Protein AF-A0A3S0JUQ4-F1 (afdb_monomer_lite)

pLDDT: mean 92.63, std 11.9, range [29.19, 98.75]

Sequence (302 aa):
MGRKDLPPHPFTLPFNWAVNPFSDGNWMFQLHGWRMLDAFFNRMAPEDAAFIGDVMSDWWRFYQADPEATPWFWYDMSTGLRASKIAYLVHWCEEQGEPLPLAAEVLQGLVTEHVAHLTNPEELNHGNHGLFQLNGLMALLEVMAQTGRALPRQEAAREFAITLMREILKSQLGDEGVHTENSPDYHFFALNKIRQILEAPWWQGDEMADIRTLCDKAEIAKEWLVTPTLHCPPVGDSAEALKLKRYARLNEWPHQVLGNSMLARLDGYGVVRSRPEVPLEQSHYLFFQGGFYPSGHPYLSA

Structure (mmCIF, N/CA/C/O backbone):
data_AF-A0A3S0JUQ4-F1
#
_entry.id   AF-A0A3S0JUQ4-F1
#
loop_
_atom_site.group_PDB
_atom_site.id
_atom_site.type_symbol
_atom_site.label_atom_id
_atom_site.label_alt_id
_atom_site.label_comp_id
_atom_site.label_asym_id
_atom_site.label_entity_id
_atom_site.label_seq_id
_atom_site.pdbx_PDB_ins_code
_atom_site.Cartn_x
_atom_site.Cartn_y
_atom_site.Cartn_z
_atom_site.occupancy
_atom_site.B_iso_or_equiv
_atom_site.auth_seq_id
_atom_site.auth_comp_id
_atom_site.auth_asym_id
_atom_site.auth_atom_id
_atom_site.pdbx_PDB_model_num
ATOM 1 N N . MET A 1 1 ? -11.749 -6.902 -4.388 1.00 50.31 1 MET A N 1
ATOM 2 C CA . MET A 1 1 ? -13.018 -7.080 -5.129 1.00 50.31 1 MET A CA 1
ATOM 3 C C . MET A 1 1 ? -13.648 -8.366 -4.616 1.00 50.31 1 MET A C 1
ATOM 5 O O . MET A 1 1 ? -12.911 -9.330 -4.435 1.00 50.31 1 MET A O 1
ATOM 9 N N . GLY A 1 2 ? -14.946 -8.372 -4.302 1.00 61.94 2 GLY A N 1
ATOM 10 C CA . GLY A 1 2 ? -15.629 -9.583 -3.829 1.00 61.94 2 GLY A CA 1
ATOM 11 C C . GLY A 1 2 ? -15.559 -10.720 -4.849 1.00 61.94 2 GLY A C 1
ATOM 12 O O . GLY A 1 2 ? -15.545 -10.461 -6.055 1.00 61.94 2 GLY A O 1
ATOM 13 N N . ARG A 1 3 ? -15.501 -11.968 -4.370 1.00 74.12 3 ARG A N 1
ATOM 14 C CA . ARG A 1 3 ? -15.650 -13.165 -5.209 1.00 74.12 3 ARG A CA 1
ATOM 15 C C . ARG A 1 3 ? -17.038 -13.143 -5.854 1.00 74.12 3 ARG A C 1
ATOM 17 O O . ARG A 1 3 ? -18.034 -13.311 -5.161 1.00 74.12 3 ARG A O 1
ATOM 24 N N . LYS A 1 4 ? -17.108 -12.884 -7.164 1.00 79.31 4 LYS A N 1
ATOM 25 C CA . LYS A 1 4 ? -18.383 -12.752 -7.904 1.00 79.31 4 LYS A CA 1
ATOM 26 C C . LYS A 1 4 ? -19.175 -14.057 -7.980 1.00 79.31 4 LYS A C 1
ATOM 28 O O . LYS A 1 4 ? -20.351 -14.042 -8.317 1.00 79.31 4 LYS A O 1
ATOM 33 N N . ASP A 1 5 ? -18.503 -15.166 -7.725 1.00 87.19 5 ASP A N 1
ATOM 34 C CA . ASP A 1 5 ? -19.031 -16.517 -7.785 1.00 87.19 5 ASP A CA 1
ATOM 35 C C . ASP A 1 5 ? -19.578 -17.016 -6.437 1.00 87.19 5 ASP A C 1
ATOM 37 O O . ASP A 1 5 ? -20.183 -18.083 -6.394 1.00 87.19 5 ASP A O 1
ATOM 41 N N . LEU A 1 6 ? -19.417 -16.248 -5.351 1.00 87.88 6 LEU A N 1
ATOM 42 C CA . LEU A 1 6 ? -20.023 -16.554 -4.054 1.00 87.88 6 LEU A CA 1
ATOM 43 C C . LEU A 1 6 ? -21.316 -15.745 -3.852 1.00 87.88 6 LEU A C 1
ATOM 45 O O . LEU A 1 6 ? -21.342 -14.547 -4.152 1.00 87.88 6 LEU A O 1
ATOM 49 N N . PRO A 1 7 ? -22.391 -16.360 -3.324 1.00 91.00 7 PRO A N 1
ATOM 50 C CA . PRO A 1 7 ? -23.601 -15.624 -2.984 1.00 91.00 7 PRO A CA 1
ATOM 51 C C . PRO A 1 7 ? -23.353 -14.682 -1.789 1.00 91.00 7 PRO A C 1
ATOM 53 O O . PRO A 1 7 ? -22.486 -14.957 -0.954 1.00 91.00 7 PRO A O 1
ATOM 56 N N . PRO A 1 8 ? -24.130 -13.591 -1.649 1.00 90.62 8 PRO A N 1
ATOM 57 C CA . PRO A 1 8 ? -24.078 -12.750 -0.458 1.00 90.62 8 PRO A CA 1
ATOM 58 C C . PRO A 1 8 ? -24.391 -13.552 0.811 1.00 90.62 8 PRO A C 1
ATOM 60 O O . PRO A 1 8 ? -25.349 -14.325 0.844 1.00 90.62 8 PRO A O 1
ATOM 63 N N . HIS A 1 9 ? -23.612 -13.335 1.870 1.00 93.25 9 HIS A N 1
ATOM 64 C CA . HIS A 1 9 ? -23.932 -13.835 3.204 1.00 93.25 9 HIS A CA 1
ATOM 65 C C . HIS A 1 9 ? -24.712 -12.756 3.975 1.00 93.25 9 HIS A C 1
ATOM 67 O O . HIS A 1 9 ? -24.261 -11.606 3.983 1.00 93.25 9 HIS A O 1
ATOM 73 N N . PRO A 1 10 ? -25.864 -13.077 4.595 1.00 93.75 10 PRO A N 1
ATOM 74 C CA . PRO A 1 10 ? -26.615 -12.113 5.394 1.00 93.75 10 PRO A CA 1
ATOM 75 C C . PRO A 1 10 ? -25.753 -11.493 6.497 1.00 93.75 10 PRO A C 1
ATOM 77 O O . PRO A 1 10 ? -25.031 -12.201 7.193 1.00 93.75 10 PRO A O 1
ATOM 80 N N . PHE A 1 11 ? -25.853 -10.176 6.664 1.00 94.06 11 PHE A N 1
ATOM 81 C CA . PHE A 1 11 ? -25.115 -9.430 7.677 1.00 94.06 11 PHE A CA 1
ATOM 82 C C . PHE A 1 11 ? -26.102 -8.665 8.560 1.00 94.06 11 PHE A C 1
ATOM 84 O O . PHE A 1 11 ? -26.762 -7.731 8.106 1.00 94.06 11 PHE A O 1
ATOM 91 N N . THR A 1 12 ? -26.219 -9.090 9.814 1.00 95.44 12 THR A N 1
ATOM 92 C CA . THR A 1 12 ? -27.077 -8.481 10.836 1.00 95.44 12 THR A CA 1
ATOM 93 C C . THR A 1 12 ? -26.316 -8.438 12.147 1.00 95.44 12 THR A C 1
ATOM 95 O O . THR A 1 12 ? -25.721 -9.446 12.523 1.00 95.44 12 THR A O 1
ATOM 98 N N . LEU A 1 13 ? -26.349 -7.295 12.830 1.00 96.75 13 LEU A N 1
ATOM 99 C CA . LEU A 1 13 ? -25.715 -7.127 14.133 1.00 96.75 13 LEU A CA 1
ATOM 100 C C . LEU A 1 13 ? -26.651 -7.627 15.256 1.00 96.75 13 LEU A C 1
ATOM 102 O O . LEU A 1 13 ? -27.858 -7.378 15.179 1.00 96.75 13 LEU A O 1
ATOM 106 N N . PRO A 1 14 ? -26.131 -8.299 16.300 1.00 97.38 14 PRO A N 1
ATOM 107 C CA . PRO A 1 14 ? -24.735 -8.711 16.452 1.00 97.38 14 PRO A CA 1
ATOM 108 C C . PRO A 1 14 ? -24.347 -9.833 15.479 1.00 97.38 14 PRO A C 1
ATOM 110 O O . PRO A 1 14 ? -25.143 -10.741 15.227 1.00 97.38 14 PRO A O 1
ATOM 113 N N . PHE A 1 15 ? -23.132 -9.771 14.931 1.00 98.06 15 PHE A N 1
ATOM 114 C CA . PHE A 1 15 ? -22.663 -10.706 13.910 1.00 98.06 15 PHE A CA 1
ATOM 115 C C . PHE A 1 15 ? -21.718 -11.761 14.502 1.00 98.06 15 PHE A C 1
ATOM 117 O O . PHE A 1 15 ? -20.882 -11.473 15.356 1.00 98.06 15 PHE A O 1
ATOM 124 N N . ASN A 1 16 ? -21.822 -13.010 14.036 1.00 97.62 16 ASN A N 1
ATOM 125 C CA . ASN A 1 16 ? -20.851 -14.047 14.391 1.00 97.62 16 ASN A CA 1
ATOM 126 C C . ASN A 1 16 ? -19.597 -13.900 13.519 1.00 97.62 16 ASN A C 1
ATOM 128 O O . ASN A 1 16 ? -19.545 -14.434 12.412 1.00 97.62 16 ASN A O 1
ATOM 132 N N . TRP A 1 17 ? -18.573 -13.218 14.029 1.00 98.19 17 TRP A N 1
ATOM 133 C CA . TRP A 1 17 ? -17.338 -12.956 13.283 1.00 98.19 17 TRP A CA 1
ATOM 134 C C . TRP A 1 17 ? -16.447 -14.188 13.072 1.00 98.19 17 TRP A C 1
ATOM 136 O O . TRP A 1 17 ? -15.497 -14.114 12.301 1.00 98.19 17 TRP A O 1
ATOM 146 N N . ALA A 1 18 ? -16.762 -15.331 13.687 1.00 97.62 18 ALA A N 1
ATOM 147 C CA . ALA A 1 18 ? -16.088 -16.604 13.426 1.00 97.62 18 ALA A CA 1
ATOM 148 C C . ALA A 1 18 ? -16.770 -17.443 12.326 1.00 97.62 18 ALA A C 1
ATOM 150 O O . ALA A 1 18 ? -16.296 -18.530 11.989 1.00 97.62 18 ALA A O 1
ATOM 151 N N . VAL A 1 19 ? -17.894 -16.982 11.759 1.00 96.81 19 VAL A N 1
ATOM 152 C CA . VAL A 1 19 ? -18.593 -17.726 10.704 1.00 96.81 19 VAL A CA 1
ATOM 153 C C . VAL A 1 19 ? -17.720 -17.819 9.452 1.00 96.81 19 VAL A C 1
ATOM 155 O O . VAL A 1 19 ? -17.185 -16.818 9.003 1.00 96.81 19 VAL A O 1
ATOM 158 N N . ASN A 1 20 ? -17.604 -19.010 8.860 1.00 95.69 20 ASN A N 1
ATOM 159 C CA . ASN A 1 20 ? -16.922 -19.224 7.579 1.00 95.69 20 ASN A CA 1
ATOM 160 C C . ASN A 1 20 ? -17.796 -20.094 6.657 1.00 95.69 20 ASN A C 1
ATOM 162 O O . ASN A 1 20 ? -17.532 -21.287 6.484 1.00 95.69 20 ASN A O 1
ATOM 166 N N . PRO A 1 21 ? -18.873 -19.525 6.087 1.00 95.56 21 PRO A N 1
ATOM 167 C CA . PRO A 1 21 ? -19.913 -20.291 5.401 1.00 95.56 21 PRO A CA 1
ATOM 168 C C . PRO A 1 21 ? -19.431 -20.924 4.088 1.00 95.56 21 PRO A C 1
ATOM 170 O O . PRO A 1 21 ? -20.084 -21.824 3.568 1.00 95.56 21 PRO A O 1
ATOM 173 N N . PHE A 1 22 ? -18.300 -20.456 3.554 1.00 95.25 22 PHE A N 1
ATOM 174 C CA . PHE A 1 22 ? -17.749 -20.898 2.273 1.00 95.25 22 PHE A CA 1
ATOM 175 C C . PHE A 1 22 ? -16.424 -21.652 2.412 1.00 95.25 22 PHE A C 1
ATOM 177 O O . PHE A 1 22 ? -15.862 -22.059 1.400 1.00 95.25 22 PHE A O 1
ATOM 184 N N . SER A 1 23 ? -15.915 -21.817 3.641 1.00 95.06 23 SER A N 1
ATOM 185 C CA . SER A 1 23 ? -14.573 -22.357 3.901 1.00 95.06 23 SER A CA 1
ATOM 186 C C . SER A 1 23 ? -13.488 -21.671 3.048 1.00 95.06 23 SER A C 1
ATOM 188 O O . SER A 1 23 ? -12.572 -22.324 2.555 1.00 95.06 23 SER A O 1
ATOM 190 N N . ASP A 1 24 ? -13.596 -20.349 2.858 1.00 94.00 24 ASP A N 1
ATOM 191 C CA . ASP A 1 24 ? -12.776 -19.570 1.920 1.00 94.00 24 ASP A CA 1
ATOM 192 C C . ASP A 1 24 ? -11.955 -18.506 2.662 1.00 94.00 24 ASP A C 1
ATOM 194 O O . ASP A 1 24 ? -12.497 -17.608 3.310 1.00 94.00 24 ASP A O 1
ATOM 198 N N . GLY A 1 25 ? -10.627 -18.605 2.565 1.00 93.62 25 GLY A N 1
ATOM 199 C CA . GLY A 1 25 ? -9.718 -17.690 3.257 1.00 93.62 25 GLY A CA 1
ATOM 200 C C . GLY A 1 25 ? -9.769 -16.255 2.729 1.00 93.62 25 GLY A C 1
ATOM 201 O O . GLY A 1 25 ? -9.678 -15.309 3.504 1.00 93.62 25 GLY A O 1
ATOM 202 N N . ASN A 1 26 ? -9.993 -16.054 1.429 1.00 92.62 26 ASN A N 1
ATOM 203 C CA . ASN A 1 26 ? -10.149 -14.705 0.889 1.00 92.62 26 ASN A CA 1
ATOM 204 C C . ASN A 1 26 ? -11.470 -14.069 1.360 1.00 92.62 26 ASN A C 1
ATOM 206 O O . ASN A 1 26 ? -11.507 -12.871 1.625 1.00 92.62 26 ASN A O 1
ATOM 210 N N . TRP A 1 27 ? -12.544 -14.842 1.516 1.00 94.88 27 TRP A N 1
ATOM 211 C CA . TRP A 1 27 ? -13.788 -14.367 2.114 1.00 94.88 27 TRP A CA 1
ATOM 212 C C . TRP A 1 27 ? -13.566 -13.937 3.568 1.00 94.88 27 TRP A C 1
ATOM 214 O O . TRP A 1 27 ? -13.949 -12.822 3.925 1.00 94.88 27 TRP A O 1
ATOM 224 N N . MET A 1 28 ? -12.864 -14.750 4.368 1.00 96.31 28 MET A N 1
ATOM 225 C CA . MET A 1 28 ? -12.508 -14.390 5.747 1.00 96.31 28 MET A CA 1
ATOM 226 C C . MET A 1 28 ? -11.635 -13.131 5.803 1.00 96.31 28 MET A C 1
ATOM 228 O O . MET A 1 28 ? -11.928 -12.207 6.560 1.00 96.31 28 MET A O 1
ATOM 232 N N . PHE A 1 29 ? -10.616 -13.031 4.947 1.00 95.56 29 PHE A N 1
ATOM 233 C CA . PHE A 1 29 ? -9.802 -11.824 4.809 1.00 95.56 29 PHE A CA 1
ATOM 234 C C . PHE A 1 29 ? -10.654 -10.589 4.483 1.00 95.56 29 PHE A C 1
ATOM 236 O O . PHE A 1 29 ? -10.444 -9.520 5.051 1.00 95.56 29 PHE A O 1
ATOM 243 N N . GLN A 1 30 ? -11.630 -10.707 3.579 1.00 94.75 30 GLN A N 1
ATOM 244 C CA . GLN A 1 30 ? -12.499 -9.588 3.210 1.00 94.75 30 GLN A CA 1
ATOM 245 C C . GLN A 1 30 ? -13.458 -9.194 4.339 1.00 94.75 30 GLN A C 1
ATOM 247 O O . GLN A 1 30 ? -13.665 -7.995 4.551 1.00 94.75 30 GLN A O 1
ATOM 252 N N . LEU A 1 31 ? -13.999 -10.171 5.074 1.00 96.75 31 LEU A N 1
ATOM 253 C CA . LEU A 1 31 ? -14.803 -9.947 6.276 1.00 96.75 31 LEU A CA 1
ATOM 254 C C . LEU A 1 31 ? -13.986 -9.176 7.324 1.00 96.75 31 LEU A C 1
ATOM 256 O O . LEU A 1 31 ? -14.382 -8.091 7.746 1.00 96.75 31 LEU A O 1
ATOM 260 N N . HIS A 1 32 ? -12.809 -9.688 7.685 1.00 97.62 32 HIS A N 1
ATOM 261 C CA . HIS A 1 32 ? -11.967 -9.094 8.724 1.00 97.62 32 HIS A CA 1
ATOM 262 C C . HIS A 1 32 ? -11.223 -7.835 8.266 1.00 97.62 32 HIS A C 1
ATOM 264 O O . HIS A 1 32 ? -10.874 -7.001 9.090 1.00 97.62 32 HIS A O 1
ATOM 270 N N . GLY A 1 33 ? -11.043 -7.612 6.965 1.00 97.38 33 GLY A N 1
ATOM 271 C CA . GLY A 1 33 ? -10.590 -6.333 6.407 1.00 97.38 33 GLY A CA 1
ATOM 272 C C . GLY A 1 33 ? -11.709 -5.292 6.277 1.00 97.38 33 GLY A C 1
ATOM 273 O O . GLY A 1 33 ? -11.503 -4.240 5.664 1.00 97.38 33 GLY A O 1
ATOM 274 N N . TRP A 1 34 ? -12.911 -5.602 6.776 1.00 97.88 34 TRP A N 1
ATOM 275 C CA . TRP A 1 34 ? -14.128 -4.794 6.697 1.00 97.88 34 TRP A CA 1
ATOM 276 C C . TRP A 1 34 ? -14.482 -4.325 5.282 1.00 97.88 34 TRP A C 1
ATOM 278 O O . TRP A 1 34 ? -14.929 -3.195 5.080 1.00 97.88 34 TRP A O 1
ATOM 288 N N . ARG A 1 35 ? -14.233 -5.150 4.260 1.00 95.38 35 ARG A N 1
ATOM 289 C CA . ARG A 1 35 ? -14.429 -4.766 2.849 1.00 95.38 35 ARG A CA 1
ATOM 290 C C . ARG A 1 35 ? -15.883 -4.460 2.501 1.00 95.38 35 ARG A C 1
ATOM 292 O O . ARG A 1 35 ? -16.134 -3.692 1.580 1.00 95.38 35 ARG A O 1
ATOM 299 N N . MET A 1 36 ? -16.835 -5.010 3.253 1.00 94.88 36 MET A N 1
ATOM 300 C CA . MET A 1 36 ? -18.253 -4.664 3.118 1.00 94.88 36 MET A CA 1
ATOM 301 C C . MET A 1 36 ? -18.543 -3.189 3.446 1.00 94.88 36 MET A C 1
ATOM 303 O O . MET A 1 36 ? -19.527 -2.651 2.951 1.00 94.88 36 MET A O 1
ATOM 307 N N . LEU A 1 37 ? -17.680 -2.524 4.226 1.00 97.25 37 LEU A N 1
ATOM 308 C CA . LEU A 1 37 ? -17.815 -1.104 4.558 1.00 97.25 37 LEU A CA 1
ATOM 309 C C . LEU A 1 37 ? -17.271 -0.170 3.465 1.00 97.25 37 LEU A C 1
ATOM 311 O O . LEU A 1 37 ? -17.526 1.027 3.532 1.00 97.25 37 LEU A O 1
ATOM 315 N N . ASP A 1 38 ? -16.552 -0.671 2.449 1.00 96.00 38 ASP A N 1
ATOM 316 C CA . ASP A 1 38 ? -15.875 0.178 1.448 1.00 96.00 38 ASP A CA 1
ATOM 317 C C . ASP A 1 38 ? -16.867 1.127 0.733 1.00 96.00 38 ASP A C 1
ATOM 319 O O . ASP A 1 38 ? -16.550 2.286 0.482 1.00 96.00 38 ASP A O 1
ATOM 323 N N . ALA A 1 39 ? -18.096 0.676 0.449 1.00 95.25 39 ALA A N 1
ATOM 324 C CA . ALA A 1 39 ? -19.129 1.520 -0.165 1.00 95.25 39 ALA A CA 1
ATOM 325 C C . ALA A 1 39 ? -19.630 2.643 0.766 1.00 95.25 39 ALA A C 1
ATOM 327 O O . ALA A 1 39 ? -19.925 3.737 0.290 1.00 95.25 39 ALA A O 1
ATOM 328 N N . PHE A 1 40 ? -19.688 2.381 2.073 1.00 97.56 40 PHE A N 1
ATOM 329 C CA . PHE A 1 40 ? -20.100 3.343 3.097 1.00 97.56 40 PHE A CA 1
ATOM 330 C C . PHE A 1 40 ? -19.014 4.401 3.301 1.00 97.56 40 PHE A C 1
ATOM 332 O O . PHE A 1 40 ? -19.314 5.587 3.282 1.00 97.56 40 PHE A O 1
ATOM 339 N N . PHE A 1 41 ? -17.742 3.990 3.358 1.00 97.25 41 PHE A N 1
ATOM 340 C CA . PHE A 1 41 ? -16.604 4.915 3.392 1.00 97.25 41 PHE A CA 1
ATOM 341 C C . PHE A 1 41 ? -16.529 5.812 2.151 1.00 97.25 41 PHE A C 1
ATOM 343 O O . PHE A 1 41 ? -16.219 6.991 2.266 1.00 97.25 41 PHE A O 1
ATOM 350 N N . ASN A 1 42 ? -16.839 5.278 0.966 1.00 95.31 42 ASN A N 1
ATOM 351 C CA . ASN A 1 42 ? -16.839 6.072 -0.265 1.00 95.31 42 ASN A CA 1
ATOM 352 C C . ASN A 1 42 ? -17.967 7.115 -0.312 1.00 95.31 42 ASN A C 1
ATOM 354 O O . ASN A 1 42 ? -17.810 8.139 -0.973 1.00 95.31 42 ASN A O 1
ATOM 358 N N . ARG A 1 43 ? -19.115 6.838 0.322 1.00 95.94 43 ARG A N 1
ATOM 359 C CA . ARG A 1 43 ? -20.261 7.758 0.366 1.00 95.94 43 ARG A CA 1
ATOM 360 C C . ARG A 1 43 ? -20.135 8.777 1.499 1.00 95.94 43 ARG A C 1
ATOM 362 O O . ARG A 1 43 ? -20.404 9.951 1.276 1.00 95.94 43 ARG A O 1
ATOM 369 N N . MET A 1 44 ? -19.743 8.307 2.678 1.00 94.69 44 MET A N 1
ATOM 370 C CA . MET A 1 44 ? -19.568 9.058 3.917 1.00 94.69 44 MET A CA 1
ATOM 371 C C . MET A 1 44 ? -20.674 10.074 4.250 1.00 94.69 44 MET A C 1
ATOM 373 O O . MET A 1 44 ? -20.421 11.253 4.497 1.00 94.69 44 MET A O 1
ATOM 377 N N . ALA A 1 45 ? -21.919 9.605 4.306 1.00 93.56 45 ALA A N 1
ATOM 378 C CA . ALA A 1 45 ? -23.009 10.348 4.934 1.00 93.56 45 ALA A CA 1
ATOM 379 C C . ALA A 1 45 ? -23.029 10.129 6.468 1.00 93.56 45 ALA A C 1
ATOM 381 O O . ALA A 1 45 ? -22.502 9.121 6.942 1.00 93.56 45 ALA A O 1
ATOM 382 N N . PRO A 1 46 ? -23.656 11.005 7.275 1.00 91.62 46 PRO A N 1
ATOM 383 C CA . PRO A 1 46 ? -23.761 10.804 8.726 1.00 91.62 46 PRO A CA 1
ATOM 384 C C . PRO A 1 46 ? -24.338 9.434 9.132 1.00 91.62 46 PRO A C 1
ATOM 386 O O . PRO A 1 46 ? -23.850 8.797 10.065 1.00 91.62 46 PRO A O 1
ATOM 389 N N . GLU A 1 47 ? -25.325 8.922 8.394 1.00 95.06 47 GLU A N 1
ATOM 390 C CA . GLU A 1 47 ? -25.871 7.577 8.597 1.00 95.06 47 GLU A CA 1
ATOM 391 C C . GLU A 1 47 ? -24.874 6.451 8.266 1.00 95.06 47 GLU A C 1
ATOM 393 O O . GLU A 1 47 ? -24.940 5.377 8.867 1.00 95.06 47 GLU A O 1
ATOM 398 N N . ASP A 1 48 ? -23.925 6.693 7.353 1.00 97.44 48 ASP A N 1
ATOM 399 C CA . ASP A 1 48 ? -22.831 5.761 7.064 1.00 97.44 48 ASP A CA 1
ATOM 400 C C . ASP A 1 48 ? -21.856 5.704 8.234 1.00 97.44 48 ASP A C 1
ATOM 402 O O . ASP A 1 48 ? -21.464 4.610 8.634 1.00 97.44 48 ASP A O 1
ATOM 406 N N . ALA A 1 49 ? -21.502 6.859 8.810 1.00 97.62 49 ALA A N 1
ATOM 407 C CA . ALA A 1 49 ? -20.627 6.932 9.978 1.00 97.62 49 ALA A CA 1
ATOM 408 C C . ALA A 1 49 ? -21.201 6.109 11.137 1.00 97.62 49 ALA A C 1
ATOM 410 O O . ALA A 1 49 ? -20.493 5.291 11.724 1.00 97.62 49 ALA A O 1
ATOM 411 N N . ALA A 1 50 ? -22.497 6.285 11.420 1.00 97.44 50 ALA A N 1
ATOM 412 C CA . ALA A 1 50 ? -23.198 5.539 12.459 1.00 97.44 50 ALA A CA 1
ATOM 413 C C . ALA A 1 50 ? -23.123 4.023 12.218 1.00 97.44 50 ALA A C 1
ATOM 415 O O . ALA A 1 50 ? -22.687 3.279 13.095 1.00 97.44 50 ALA A O 1
ATOM 416 N N . PHE A 1 51 ? -23.451 3.568 11.004 1.00 98.00 51 PHE A N 1
ATOM 417 C CA . PHE A 1 51 ? -23.392 2.146 10.661 1.00 98.00 51 PHE A CA 1
ATOM 418 C C . PHE A 1 51 ? -21.965 1.575 10.719 1.00 98.00 51 PHE A C 1
ATOM 420 O O . PHE A 1 51 ? -21.756 0.468 11.215 1.00 98.00 51 PHE A O 1
ATOM 427 N N . ILE A 1 52 ? -20.965 2.325 10.247 1.00 98.62 52 ILE A N 1
ATOM 428 C CA . ILE A 1 52 ? -19.549 1.949 10.357 1.00 98.62 52 ILE A CA 1
ATOM 429 C C . ILE A 1 52 ? -19.166 1.783 11.834 1.00 98.62 52 ILE A C 1
ATOM 431 O O . ILE A 1 52 ? -18.539 0.783 12.193 1.00 98.62 52 ILE A O 1
ATOM 435 N N . GLY A 1 53 ? -19.568 2.730 12.685 1.00 98.50 53 GLY A N 1
ATOM 436 C CA . GLY A 1 53 ? -19.335 2.692 14.125 1.00 98.50 53 GLY A CA 1
ATOM 437 C C . GLY A 1 53 ? -19.962 1.470 14.802 1.00 98.50 53 GLY A C 1
ATOM 438 O O . GLY A 1 53 ? -19.302 0.779 15.586 1.00 98.50 53 GLY A O 1
ATOM 439 N N . ASP A 1 54 ? -21.199 1.132 14.435 1.00 98.50 54 ASP A N 1
ATOM 440 C CA . ASP A 1 54 ? -21.885 -0.064 14.930 1.00 98.50 54 ASP A CA 1
ATOM 441 C C . ASP A 1 54 ? -21.136 -1.349 14.550 1.00 98.50 54 ASP A C 1
ATOM 443 O O . ASP A 1 54 ? -20.920 -2.215 15.401 1.00 98.50 54 ASP A O 1
ATOM 447 N N . VAL A 1 55 ? -20.673 -1.461 13.299 1.00 98.69 55 VAL A N 1
ATOM 448 C CA . VAL A 1 55 ? -19.916 -2.631 12.821 1.00 98.69 55 VAL A CA 1
ATOM 449 C C . VAL A 1 55 ? -18.564 -2.761 13.523 1.00 98.69 55 VAL A C 1
ATOM 451 O O . VAL A 1 55 ? -18.203 -3.857 13.955 1.00 98.69 55 VAL A O 1
ATOM 454 N N . MET A 1 56 ? -17.821 -1.662 13.677 1.00 98.75 56 MET A N 1
ATOM 455 C CA . MET A 1 56 ? -16.547 -1.658 14.408 1.00 98.75 56 MET A CA 1
ATOM 456 C C . MET A 1 56 ? -16.739 -2.024 15.887 1.00 98.75 56 MET A C 1
ATOM 458 O O . MET A 1 56 ? -15.949 -2.788 16.443 1.00 98.75 56 MET A O 1
ATOM 462 N N . SER A 1 57 ? -17.806 -1.519 16.515 1.00 98.75 57 SER A N 1
ATOM 463 C CA . SER A 1 57 ? -18.148 -1.835 17.905 1.00 98.75 57 SER A CA 1
ATOM 464 C C . SER A 1 57 ? -18.538 -3.296 18.089 1.00 98.75 57 SER A C 1
ATOM 466 O O . SER A 1 57 ? -18.126 -3.918 19.067 1.00 98.75 57 SER A O 1
ATOM 468 N N . ASP A 1 58 ? -19.324 -3.855 17.172 1.00 98.75 58 ASP A N 1
ATOM 469 C CA . ASP A 1 58 ? -19.714 -5.263 17.208 1.00 98.75 58 ASP A CA 1
ATOM 470 C C . ASP A 1 58 ? -18.508 -6.192 17.030 1.00 98.75 58 ASP A C 1
ATOM 472 O O . ASP A 1 58 ? -18.318 -7.111 17.827 1.00 98.75 58 ASP A O 1
ATOM 476 N N . TRP A 1 59 ? -17.635 -5.886 16.063 1.00 98.69 59 TRP A N 1
ATOM 477 C CA . TRP A 1 59 ? -16.377 -6.607 15.858 1.00 98.69 59 TRP A CA 1
ATOM 478 C C . TRP A 1 59 ? -15.512 -6.603 17.121 1.00 98.69 59 TRP A C 1
ATOM 480 O O . TRP A 1 59 ? -15.040 -7.652 17.559 1.00 98.69 59 TRP A O 1
ATOM 490 N N . TRP A 1 60 ? -15.344 -5.430 17.741 1.00 98.69 60 TRP A N 1
ATOM 491 C CA . TRP A 1 60 ? -14.553 -5.279 18.962 1.00 98.69 60 TRP A CA 1
ATOM 492 C C . TRP A 1 60 ? -15.132 -6.075 20.133 1.00 98.69 60 TRP A C 1
ATOM 494 O O . TRP A 1 60 ? -14.396 -6.762 20.840 1.00 98.69 60 TRP A O 1
ATOM 504 N N . ARG A 1 61 ? -16.455 -6.020 20.332 1.00 98.56 61 ARG A N 1
ATOM 505 C CA . ARG A 1 61 ? -17.136 -6.783 21.389 1.00 98.56 61 ARG A CA 1
ATOM 506 C C . ARG A 1 61 ? -16.985 -8.286 21.185 1.00 98.56 61 ARG A C 1
ATOM 508 O O . ARG A 1 61 ? -16.773 -8.998 22.161 1.00 98.56 61 ARG A O 1
ATOM 515 N N . PHE A 1 62 ? -17.076 -8.758 19.943 1.00 98.62 62 PHE A N 1
ATOM 516 C CA . PHE A 1 62 ? -16.890 -10.170 19.628 1.00 98.62 62 PHE A CA 1
ATOM 517 C C . PHE A 1 62 ? -15.447 -10.620 19.905 1.00 98.62 62 PHE A C 1
ATOM 519 O O . PHE A 1 62 ? -15.254 -11.627 20.578 1.00 98.62 62 PHE A O 1
ATOM 526 N N . TYR A 1 63 ? -14.444 -9.840 19.480 1.00 98.44 63 TYR A N 1
ATOM 527 C CA . TYR A 1 63 ? -13.034 -10.094 19.809 1.00 98.44 63 TYR A CA 1
ATOM 528 C C . TYR A 1 63 ? -12.787 -10.131 21.322 1.00 98.44 63 TYR A C 1
ATOM 530 O O . TYR A 1 63 ? -12.152 -11.048 21.822 1.00 98.44 63 TYR A O 1
ATOM 538 N N . GLN A 1 64 ? -13.321 -9.166 22.073 1.00 98.25 64 GLN A N 1
ATOM 539 C CA . GLN A 1 64 ? -13.163 -9.121 23.531 1.00 98.25 64 GLN A CA 1
ATOM 540 C C . GLN A 1 64 ? -13.807 -10.315 24.245 1.00 98.25 64 GLN A C 1
ATOM 542 O O . GLN A 1 64 ? -13.317 -10.732 25.293 1.00 98.25 64 GLN A O 1
ATOM 547 N N . ALA A 1 65 ? -14.916 -10.835 23.713 1.00 98.25 65 ALA A N 1
ATOM 548 C CA . ALA A 1 65 ? -15.601 -11.983 24.292 1.00 98.25 65 ALA A CA 1
ATOM 549 C C . ALA A 1 65 ? -14.804 -13.283 24.104 1.00 98.25 65 ALA A C 1
ATOM 551 O O . ALA A 1 65 ? -14.796 -14.116 25.009 1.00 98.25 65 ALA A O 1
ATOM 552 N N . ASP A 1 66 ? -14.148 -13.442 22.953 1.00 97.94 66 ASP A N 1
ATOM 553 C CA . ASP A 1 66 ? -13.313 -14.601 22.641 1.00 97.94 66 ASP A CA 1
ATOM 554 C C . ASP A 1 66 ? -12.222 -14.237 21.607 1.00 97.94 66 ASP A C 1
ATOM 556 O O . ASP A 1 66 ? -12.453 -14.330 20.395 1.00 97.94 66 ASP A O 1
ATOM 560 N N . PRO A 1 67 ? -11.020 -13.828 22.066 1.00 97.19 67 PRO A N 1
ATOM 561 C CA . PRO A 1 67 ? -9.897 -13.493 21.188 1.00 97.19 67 PRO A CA 1
ATOM 562 C C . PRO A 1 67 ? -9.392 -14.669 20.343 1.00 97.19 67 PRO A C 1
ATOM 564 O O . PRO A 1 67 ? -8.727 -14.452 19.330 1.00 97.19 67 PRO A O 1
ATOM 567 N N . GLU A 1 68 ? -9.701 -15.907 20.743 1.00 97.25 68 GLU A N 1
ATOM 568 C CA . GLU A 1 68 ? -9.263 -17.138 20.076 1.00 97.25 68 GLU A CA 1
ATOM 569 C C . GLU A 1 68 ? -10.333 -17.708 19.131 1.00 97.25 68 GLU A C 1
ATOM 571 O O . GLU A 1 68 ? -10.061 -18.664 18.400 1.00 97.25 68 GLU A O 1
ATOM 576 N N . ALA A 1 69 ? -11.524 -17.095 19.073 1.00 97.38 69 ALA A N 1
ATOM 577 C CA . ALA A 1 69 ? -12.647 -17.558 18.256 1.00 97.38 69 ALA A CA 1
ATOM 578 C C . ALA A 1 69 ? -12.289 -17.739 16.775 1.00 97.38 69 ALA A C 1
ATOM 580 O O . ALA A 1 69 ? -12.894 -18.551 16.069 1.00 97.38 69 ALA A O 1
ATOM 581 N N . THR A 1 70 ? -11.342 -16.945 16.271 1.00 97.06 70 THR A N 1
ATOM 582 C CA . THR A 1 70 ? -10.896 -17.009 14.883 1.00 97.06 70 THR A CA 1
ATOM 583 C C . THR A 1 70 ? -9.484 -16.438 14.720 1.00 97.06 70 THR A C 1
ATOM 585 O O . THR A 1 70 ? -9.202 -15.346 15.213 1.00 97.06 70 THR A O 1
ATOM 588 N N . PRO A 1 71 ? -8.591 -17.092 13.952 1.00 95.38 71 PRO A N 1
ATOM 589 C CA . PRO A 1 71 ? -7.257 -16.551 13.672 1.00 95.38 71 PRO A CA 1
ATOM 590 C C . PRO A 1 71 ? -7.300 -15.312 12.761 1.00 95.38 71 PRO A C 1
ATOM 592 O O . PRO A 1 71 ? -6.291 -14.649 12.542 1.00 95.38 71 PRO A O 1
ATOM 595 N N . TRP A 1 72 ? -8.469 -14.992 12.199 1.00 97.19 72 TRP A N 1
ATOM 596 C CA . TRP A 1 72 ? -8.633 -13.930 11.215 1.00 97.19 72 TRP A CA 1
ATOM 597 C C . TRP A 1 72 ? -8.734 -12.534 11.823 1.00 97.19 72 TRP A C 1
ATOM 599 O O . TRP A 1 72 ? -8.684 -11.557 11.075 1.00 97.19 72 TRP A O 1
ATOM 609 N N . PHE A 1 73 ? -8.844 -12.409 13.154 1.00 97.81 73 PHE A N 1
ATOM 610 C CA . PHE A 1 73 ? -8.878 -11.099 13.802 1.00 97.81 73 PHE A CA 1
ATOM 611 C C . PHE A 1 73 ? -7.689 -10.250 13.399 1.00 97.81 73 PHE A C 1
ATOM 613 O O . PHE A 1 73 ? -7.888 -9.126 12.966 1.00 97.81 73 PHE A O 1
ATOM 620 N N . TRP A 1 74 ? -6.481 -10.795 13.449 1.00 97.19 74 TRP A N 1
ATOM 621 C CA . TRP A 1 74 ? -5.257 -10.035 13.217 1.00 97.19 74 TRP A CA 1
ATOM 622 C C . TRP A 1 74 ? -4.496 -10.490 11.972 1.00 97.19 74 TRP A C 1
ATOM 624 O O . TRP A 1 74 ? -3.321 -10.203 11.804 1.00 97.19 74 TRP A O 1
ATOM 634 N N . TYR A 1 75 ? -5.176 -11.185 11.061 1.00 94.12 75 TYR A N 1
ATOM 635 C CA . TYR A 1 75 ? -4.530 -11.793 9.907 1.00 94.12 75 TYR A CA 1
ATOM 636 C C . TYR A 1 75 ? -4.025 -10.752 8.893 1.00 94.12 75 TYR A C 1
ATOM 638 O O . TYR A 1 75 ? -4.819 -10.104 8.197 1.00 94.12 75 TYR A O 1
ATOM 646 N N . ASP A 1 76 ? -2.702 -10.676 8.741 1.00 92.50 76 ASP A N 1
ATOM 647 C CA . ASP A 1 76 ? -2.019 -10.133 7.561 1.00 92.50 76 ASP A CA 1
ATOM 648 C C . ASP A 1 76 ? -2.403 -8.659 7.255 1.00 92.50 76 ASP A C 1
ATOM 650 O O . ASP A 1 76 ? -2.636 -7.839 8.150 1.00 92.50 76 ASP A O 1
ATOM 654 N N . MET A 1 77 ? -2.510 -8.297 5.972 1.00 94.75 77 MET A N 1
ATOM 655 C CA . MET A 1 77 ? -2.946 -6.989 5.475 1.00 94.75 77 MET A CA 1
ATOM 656 C C . MET A 1 77 ? -4.284 -6.509 6.067 1.00 94.75 77 MET A C 1
ATOM 658 O O . MET A 1 77 ? -4.540 -5.301 6.072 1.00 94.75 77 MET A O 1
ATOM 662 N N . SER A 1 78 ? -5.153 -7.403 6.559 1.00 97.06 78 SER A N 1
ATOM 663 C CA . SER A 1 78 ? -6.478 -7.002 7.053 1.00 97.06 78 SER A CA 1
ATOM 664 C C . SER A 1 78 ? -6.367 -6.027 8.226 1.00 97.06 78 SER A C 1
ATOM 666 O O . SER A 1 78 ? -7.129 -5.060 8.284 1.00 97.06 78 SER A O 1
ATOM 668 N N . THR A 1 79 ? -5.354 -6.203 9.078 1.00 98.06 79 THR A N 1
ATOM 669 C CA . THR A 1 79 ? -5.079 -5.322 10.214 1.00 98.06 79 THR A CA 1
ATOM 670 C C . THR A 1 79 ? -4.709 -3.910 9.755 1.00 98.06 79 THR A C 1
ATOM 672 O O . THR A 1 79 ? -5.257 -2.933 10.263 1.00 98.06 79 THR A O 1
ATOM 675 N N . GLY A 1 80 ? -3.863 -3.785 8.727 1.00 98.19 80 GLY A N 1
ATOM 676 C CA . GLY A 1 80 ? -3.526 -2.493 8.116 1.00 98.19 80 GLY A CA 1
ATOM 677 C C . GLY A 1 80 ? -4.737 -1.787 7.510 1.00 98.19 80 GLY A C 1
ATOM 678 O O . GLY A 1 80 ? -4.963 -0.601 7.743 1.00 98.19 80 GLY A O 1
ATOM 679 N N . LEU A 1 81 ? -5.572 -2.534 6.780 1.00 98.00 81 LEU A N 1
ATOM 680 C CA . LEU A 1 81 ? -6.790 -1.990 6.173 1.00 98.00 81 LEU A CA 1
ATOM 681 C C . LEU A 1 81 ? -7.773 -1.468 7.225 1.00 98.00 81 LEU A C 1
ATOM 683 O O . LEU A 1 81 ? -8.368 -0.407 7.031 1.00 98.00 81 LEU A O 1
ATOM 687 N N . ARG A 1 82 ? -7.944 -2.191 8.338 1.00 98.62 82 ARG A N 1
ATOM 688 C CA . ARG A 1 82 ? -8.768 -1.721 9.455 1.00 98.62 82 ARG A CA 1
ATOM 689 C C . ARG A 1 82 ? -8.173 -0.485 10.119 1.00 98.62 82 ARG A C 1
ATOM 691 O O . ARG A 1 82 ? -8.917 0.461 10.353 1.00 98.62 82 ARG A O 1
ATOM 698 N N . ALA A 1 83 ? -6.859 -0.443 10.344 1.00 98.62 83 ALA A N 1
ATOM 699 C CA . ALA A 1 83 ? -6.191 0.731 10.906 1.00 98.62 83 ALA A CA 1
ATOM 700 C C . ALA A 1 83 ? -6.422 1.991 10.050 1.00 98.62 83 ALA A C 1
ATOM 702 O O . ALA A 1 83 ? -6.833 3.020 10.587 1.00 98.62 83 ALA A O 1
ATOM 703 N N . SER A 1 84 ? -6.301 1.897 8.716 1.00 98.31 84 SER A N 1
ATOM 704 C CA . SER A 1 84 ? -6.653 3.006 7.811 1.00 98.31 84 SER A CA 1
ATOM 705 C C . SER A 1 84 ? -8.122 3.428 7.922 1.00 98.31 84 SER A C 1
ATOM 707 O O . SER A 1 84 ? -8.425 4.615 7.855 1.00 98.31 84 SER A O 1
ATOM 709 N N . LYS A 1 85 ? -9.048 2.478 8.095 1.00 98.62 85 LYS A N 1
ATOM 710 C CA . LYS A 1 85 ? -10.489 2.758 8.231 1.00 98.62 85 LYS A CA 1
ATOM 711 C C . LYS A 1 85 ? -10.837 3.430 9.554 1.00 98.62 85 LYS A C 1
ATOM 713 O O . LYS A 1 85 ? -11.655 4.345 9.565 1.00 98.62 85 LYS A O 1
ATOM 718 N N . ILE A 1 86 ? -10.205 3.002 10.646 1.00 98.69 86 ILE A N 1
ATOM 719 C CA . ILE A 1 86 ? -10.329 3.644 11.961 1.00 98.69 86 ILE A CA 1
ATOM 720 C C . ILE A 1 86 ? -9.817 5.082 11.865 1.00 98.69 86 ILE A C 1
ATOM 722 O O . ILE A 1 86 ? -10.531 6.009 12.240 1.00 98.69 86 ILE A O 1
ATOM 726 N N . ALA A 1 87 ? -8.620 5.271 11.301 1.00 98.31 87 ALA A N 1
ATOM 727 C CA . ALA A 1 87 ? -8.037 6.591 11.086 1.00 98.31 87 ALA A CA 1
ATOM 728 C C . ALA A 1 87 ? -8.969 7.491 10.261 1.00 98.31 87 ALA A C 1
ATOM 730 O O . ALA A 1 87 ? -9.246 8.622 10.645 1.00 98.31 87 ALA A O 1
ATOM 731 N N . TYR A 1 88 ? -9.511 6.969 9.160 1.00 97.94 88 TYR A N 1
ATOM 732 C CA . TYR A 1 88 ? -10.403 7.729 8.295 1.00 97.94 88 TYR A CA 1
ATOM 733 C C . TYR A 1 88 ? -11.702 8.146 8.999 1.00 97.94 88 TYR A C 1
ATOM 735 O O . TYR A 1 88 ? -12.076 9.312 8.913 1.00 97.94 88 TYR A O 1
ATOM 743 N N . LEU A 1 89 ? -12.368 7.235 9.722 1.00 98.50 89 LEU A N 1
ATOM 744 C CA . LEU A 1 89 ? -13.586 7.566 10.475 1.00 98.50 89 LEU A CA 1
ATOM 745 C C . LEU A 1 89 ? -13.319 8.679 11.495 1.00 98.50 89 LEU A C 1
ATOM 747 O O . LEU A 1 89 ? -14.099 9.622 11.595 1.00 98.50 89 LEU A O 1
ATOM 751 N N . VAL A 1 90 ? -12.204 8.584 12.227 1.00 98.19 90 VAL A N 1
ATOM 752 C CA . VAL A 1 90 ? -11.844 9.585 13.238 1.00 98.19 90 VAL A CA 1
ATOM 753 C C . VAL A 1 90 ? -11.557 10.937 12.610 1.00 98.19 90 VAL A C 1
ATOM 755 O O . VAL A 1 90 ? -12.096 11.941 13.070 1.00 98.19 90 VAL A O 1
ATOM 758 N N . HIS A 1 91 ? -10.754 10.963 11.549 1.00 97.06 91 HIS A N 1
ATOM 759 C CA . HIS A 1 91 ? -10.451 12.195 10.836 1.00 97.06 91 HIS A CA 1
ATOM 760 C C . HIS A 1 91 ? -11.716 12.847 10.270 1.00 97.06 91 HIS A C 1
ATOM 762 O O . HIS A 1 91 ? -11.914 14.044 10.447 1.00 97.06 91 HIS A O 1
ATOM 768 N N . TRP A 1 92 ? -12.598 12.059 9.649 1.00 97.50 92 TRP A N 1
ATOM 769 C CA . TRP A 1 92 ? -13.852 12.564 9.098 1.00 97.50 92 TRP A CA 1
ATOM 770 C C . TRP A 1 92 ? -14.743 13.183 10.181 1.00 97.50 92 TRP A C 1
ATOM 772 O O . TRP A 1 92 ? -15.209 14.304 10.003 1.00 97.50 92 TRP A O 1
ATOM 782 N N . CYS A 1 93 ? -14.942 12.504 11.317 1.00 96.81 93 CYS A N 1
ATOM 783 C CA . CYS A 1 93 ? -15.745 13.044 12.418 1.00 96.81 93 CYS A CA 1
ATOM 784 C C . CYS A 1 93 ? -15.169 14.361 12.951 1.00 96.81 93 CYS A C 1
ATOM 786 O O . CYS A 1 93 ? -15.919 15.315 13.142 1.00 96.81 93 CYS A O 1
ATOM 788 N N . GLU A 1 94 ? -13.848 14.436 13.138 1.00 96.19 94 GLU A N 1
ATOM 789 C CA . GLU A 1 94 ? -13.183 15.660 13.595 1.00 96.19 94 GLU A CA 1
ATOM 790 C C . GLU A 1 94 ? -13.366 16.815 12.593 1.00 96.19 94 GLU A C 1
ATOM 792 O O . GLU A 1 94 ? -13.790 17.900 12.982 1.00 96.19 94 GLU A O 1
ATOM 797 N N . GLU A 1 95 ? -13.127 16.573 11.299 1.00 95.69 95 GLU A N 1
ATOM 798 C CA . GLU A 1 95 ? -13.293 17.573 10.230 1.00 95.69 95 GLU A CA 1
ATOM 799 C C . GLU A 1 95 ? -14.740 18.067 10.095 1.00 95.69 95 GLU A C 1
ATOM 801 O O . GLU A 1 95 ? -14.974 19.234 9.782 1.00 95.69 95 GLU A O 1
ATOM 806 N N . GLN A 1 96 ? -15.725 17.191 10.322 1.00 95.19 96 GLN A N 1
ATOM 807 C CA . GLN A 1 96 ? -17.142 17.563 10.278 1.00 95.19 96 GLN A CA 1
ATOM 808 C C . GLN A 1 96 ? -17.658 18.155 11.601 1.00 95.19 96 GLN A C 1
ATOM 810 O O . GLN A 1 96 ? -18.779 18.659 11.642 1.00 95.19 96 GLN A O 1
ATOM 815 N N . GLY A 1 97 ? -16.875 18.107 12.684 1.00 95.00 97 GLY A N 1
ATOM 816 C CA . GLY A 1 97 ? -17.348 1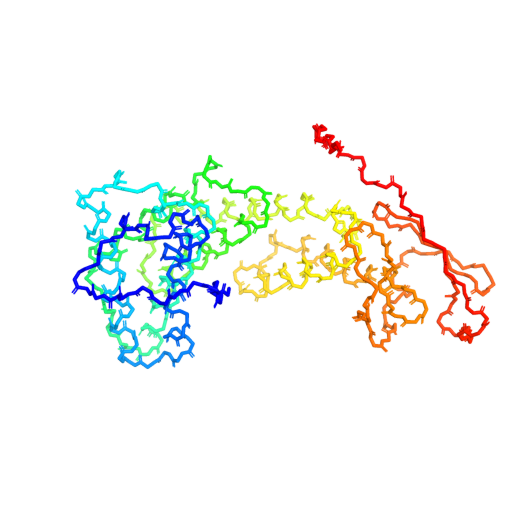8.460 14.025 1.00 95.00 97 GLY A CA 1
ATOM 817 C C . GLY A 1 97 ? -18.441 17.520 14.553 1.00 95.00 97 GLY A C 1
ATOM 818 O O . GLY A 1 97 ? -19.224 17.909 15.420 1.00 95.00 97 GLY A O 1
ATOM 819 N N . GLU A 1 98 ? -18.508 16.299 14.022 1.00 94.62 98 GLU A N 1
ATOM 820 C CA . GLU A 1 98 ? -19.476 15.272 14.403 1.00 94.62 98 GLU A CA 1
ATOM 821 C C . GLU A 1 98 ? -18.915 14.404 15.540 1.00 94.62 98 GLU A C 1
ATOM 823 O O . GLU A 1 98 ? -17.712 14.119 15.584 1.00 94.62 98 GLU A O 1
ATOM 828 N N . PRO A 1 99 ? -19.756 13.931 16.476 1.00 94.94 99 PRO A N 1
ATOM 829 C CA . PRO A 1 99 ? -19.304 12.998 17.490 1.00 94.94 99 PRO A CA 1
ATOM 830 C C . PRO A 1 99 ? -18.886 11.675 16.844 1.00 94.94 99 PRO A C 1
ATOM 832 O O . PRO A 1 99 ? -19.511 11.181 15.905 1.00 94.94 99 PRO A O 1
ATOM 835 N N . LEU A 1 100 ? -17.848 11.059 17.404 1.00 97.06 100 LEU A N 1
ATOM 836 C CA . LEU A 1 100 ? -17.454 9.713 17.015 1.00 97.06 100 LEU A CA 1
ATOM 837 C C . LEU A 1 100 ? -18.593 8.720 17.305 1.00 97.06 100 LEU A C 1
ATOM 839 O O . LEU A 1 100 ? -19.046 8.649 18.450 1.00 97.06 100 LEU A O 1
ATOM 843 N N . PRO A 1 101 ? -19.020 7.903 16.323 1.00 97.19 101 PRO A N 1
ATOM 844 C CA . PRO A 1 101 ? -20.097 6.926 16.490 1.00 97.19 101 PRO A CA 1
ATOM 845 C C . PRO A 1 101 ? -19.602 5.647 17.191 1.00 97.19 101 PRO A C 1
ATOM 847 O O . PRO A 1 101 ? -19.947 4.530 16.822 1.00 97.19 101 PRO A O 1
ATOM 850 N N . LEU A 1 102 ? -18.731 5.806 18.187 1.00 96.38 102 LEU A N 1
ATOM 851 C CA . LEU A 1 102 ? -18.067 4.743 18.929 1.00 96.38 102 LEU A CA 1
ATOM 852 C C . LEU A 1 102 ? -17.953 5.162 20.391 1.00 96.38 102 LEU A C 1
ATOM 854 O O . LEU A 1 102 ? -17.632 6.312 20.692 1.00 96.38 102 LEU A O 1
ATOM 858 N N . ALA A 1 103 ? -18.150 4.215 21.307 1.00 97.44 103 ALA A N 1
ATOM 859 C CA . ALA A 1 103 ? -17.798 4.442 22.703 1.00 97.44 103 ALA A CA 1
ATOM 860 C C . ALA A 1 103 ? -16.278 4.661 22.832 1.00 97.44 103 ALA A C 1
ATOM 862 O O . ALA A 1 103 ? -15.489 4.049 22.103 1.00 97.44 103 ALA A O 1
ATOM 863 N N . ALA A 1 104 ? -15.858 5.522 23.760 1.00 96.56 104 ALA A N 1
ATOM 864 C CA . ALA A 1 104 ? -14.452 5.896 23.914 1.00 96.56 104 ALA A CA 1
ATOM 865 C C . ALA A 1 104 ? -13.557 4.680 24.210 1.00 96.56 104 ALA A C 1
ATOM 867 O O . ALA A 1 104 ? -12.441 4.584 23.706 1.00 96.56 104 ALA A O 1
ATOM 868 N N . GLU A 1 105 ? -14.072 3.714 24.970 1.00 97.19 105 GLU A N 1
ATOM 869 C CA . GLU A 1 105 ? -13.373 2.488 25.351 1.00 97.19 105 GLU A CA 1
ATOM 870 C C . GLU A 1 105 ? -13.186 1.547 24.154 1.00 97.19 105 GLU A C 1
ATOM 872 O O . GLU A 1 105 ? -12.155 0.888 24.038 1.00 97.19 105 GLU A O 1
ATOM 877 N N . VAL A 1 106 ? -14.161 1.517 23.237 1.00 98.44 106 VAL A N 1
ATOM 878 C CA . VAL A 1 106 ? -14.080 0.747 21.985 1.00 98.44 106 VAL A CA 1
ATOM 879 C C . VAL A 1 106 ? -12.997 1.330 21.090 1.00 98.44 106 VAL A C 1
ATOM 881 O O . VAL A 1 106 ? -12.142 0.592 20.606 1.00 98.44 106 VAL A O 1
ATOM 884 N N . LEU A 1 107 ? -12.994 2.654 20.900 1.00 98.06 107 LEU A N 1
ATOM 885 C CA . LEU A 1 107 ? -11.955 3.320 20.119 1.00 98.06 107 LEU A CA 1
ATOM 886 C C . LEU A 1 107 ? -10.574 3.084 20.733 1.00 98.06 107 LEU A C 1
ATOM 888 O O . LEU A 1 107 ? -9.656 2.685 20.022 1.00 98.06 107 LEU A O 1
ATOM 892 N N . GLN A 1 108 ? -10.432 3.295 22.043 1.00 97.44 108 GLN A N 1
ATOM 893 C CA . GLN A 1 108 ? -9.161 3.098 22.733 1.00 97.44 108 GLN A CA 1
ATOM 894 C C . GLN A 1 108 ? -8.656 1.663 22.567 1.00 97.44 108 GLN A C 1
ATOM 896 O O . GLN A 1 108 ? -7.478 1.465 22.269 1.00 97.44 108 GLN A O 1
ATOM 901 N N . GLY A 1 109 ? -9.535 0.673 22.727 1.00 97.81 109 GLY A N 1
ATOM 902 C CA . GLY A 1 109 ? -9.206 -0.734 22.535 1.00 97.81 109 GLY A CA 1
ATOM 903 C C . GLY A 1 109 ? -8.758 -1.040 21.108 1.00 97.81 109 GLY A C 1
ATOM 904 O O . GLY A 1 109 ? -7.666 -1.569 20.908 1.00 97.81 109 GLY A O 1
ATOM 905 N N . LEU A 1 110 ? -9.545 -0.615 20.112 1.00 98.44 110 LEU A N 1
ATOM 906 C CA . LEU A 1 110 ? -9.204 -0.776 18.699 1.00 98.44 110 LEU A CA 1
ATOM 907 C C . LEU A 1 110 ? -7.839 -0.160 18.384 1.00 98.44 110 LEU A C 1
ATOM 909 O O . LEU A 1 110 ? -6.984 -0.836 17.821 1.00 98.44 110 LEU A O 1
ATOM 913 N N . VAL A 1 111 ? -7.610 1.095 18.766 1.00 98.31 111 VAL A N 1
ATOM 914 C CA . VAL A 1 111 ? -6.352 1.794 18.485 1.00 98.31 111 VAL A CA 1
ATOM 915 C C . VAL A 1 111 ? -5.169 1.104 19.167 1.00 98.31 111 VAL A C 1
ATOM 917 O O . VAL A 1 111 ? -4.150 0.866 18.522 1.00 98.31 111 VAL A O 1
ATOM 920 N N . THR A 1 112 ? -5.311 0.745 20.445 1.00 97.56 112 THR A N 1
ATOM 921 C CA . THR A 1 112 ? -4.231 0.123 21.229 1.00 97.56 112 THR A CA 1
ATOM 922 C C . THR A 1 112 ? -3.815 -1.216 20.631 1.00 97.56 112 THR A C 1
ATOM 924 O O . THR A 1 112 ? -2.628 -1.429 20.393 1.00 97.56 112 THR A O 1
ATOM 927 N N . GLU A 1 113 ? -4.776 -2.089 20.326 1.00 97.94 113 GLU A N 1
ATOM 928 C CA . GLU A 1 113 ? -4.484 -3.417 19.779 1.00 97.94 113 GLU A CA 1
ATOM 929 C C . GLU A 1 113 ? -3.927 -3.341 18.351 1.00 97.94 113 GLU A C 1
ATOM 931 O O . GLU A 1 113 ? -2.965 -4.037 18.032 1.00 97.94 113 GLU A O 1
ATOM 936 N N . HIS A 1 114 ? -4.457 -2.454 17.495 1.00 98.44 114 HIS A N 1
ATOM 937 C CA . HIS A 1 114 ? -3.925 -2.292 16.136 1.00 98.44 114 HIS A CA 1
ATOM 938 C C . HIS A 1 114 ? -2.489 -1.768 16.157 1.00 98.44 114 HIS A C 1
ATOM 940 O O . HIS A 1 114 ? -1.660 -2.258 15.396 1.00 98.44 114 HIS A O 1
ATOM 946 N N . VAL A 1 115 ? -2.174 -0.801 17.024 1.00 98.12 115 VAL A N 1
ATOM 947 C CA . VAL A 1 115 ? -0.806 -0.279 17.144 1.00 98.12 115 VAL A CA 1
ATOM 948 C C . VAL A 1 115 ? 0.124 -1.338 17.716 1.00 98.12 115 VAL A C 1
ATOM 950 O O . VAL A 1 115 ? 1.200 -1.529 17.161 1.00 98.12 115 VAL A O 1
ATOM 953 N N . ALA A 1 116 ? -0.279 -2.064 18.763 1.00 97.00 116 ALA A N 1
ATOM 954 C CA . ALA A 1 116 ? 0.528 -3.141 19.336 1.00 97.00 116 ALA A CA 1
ATOM 955 C C . ALA A 1 116 ? 0.837 -4.236 18.304 1.00 97.00 116 ALA A C 1
ATOM 957 O O . ALA A 1 116 ? 1.984 -4.655 18.174 1.00 97.00 116 ALA A O 1
ATOM 958 N N . HIS A 1 117 ? -0.164 -4.649 17.526 1.00 97.56 117 HIS A N 1
ATOM 959 C CA . HIS A 1 117 ? 0.006 -5.681 16.512 1.00 97.56 117 HIS A CA 1
ATOM 960 C C . HIS A 1 117 ? 0.844 -5.192 15.320 1.00 97.56 117 HIS A C 1
ATOM 962 O O . HIS A 1 117 ? 1.799 -5.850 14.923 1.00 97.56 117 HIS A O 1
ATOM 968 N N . LEU A 1 118 ? 0.554 -4.006 14.774 1.00 98.12 118 LEU A N 1
ATOM 969 C CA . LEU A 1 118 ? 1.269 -3.466 13.606 1.00 98.12 118 LEU A CA 1
ATOM 970 C C . LEU A 1 118 ? 2.690 -2.977 13.922 1.00 98.12 118 LEU A C 1
ATOM 972 O O . LEU A 1 118 ? 3.444 -2.689 12.996 1.00 98.12 118 LEU A O 1
ATOM 976 N N . THR A 1 119 ? 3.054 -2.869 15.203 1.00 97.50 119 THR A N 1
ATOM 977 C CA . THR A 1 119 ? 4.426 -2.577 15.652 1.00 97.50 119 THR A CA 1
ATOM 978 C C . THR A 1 119 ? 5.187 -3.826 16.101 1.00 97.50 119 THR A C 1
ATOM 980 O O . THR A 1 119 ? 6.336 -3.712 16.525 1.00 97.50 119 THR A O 1
ATOM 983 N N . ASN A 1 120 ? 4.591 -5.021 15.985 1.00 96.44 120 ASN A N 1
ATOM 984 C CA . ASN A 1 120 ? 5.282 -6.285 16.211 1.00 96.44 120 ASN A CA 1
ATOM 985 C C . ASN A 1 120 ? 5.987 -6.744 14.915 1.00 96.44 120 ASN A C 1
ATOM 987 O O . ASN A 1 120 ? 5.298 -7.056 13.941 1.00 96.44 120 ASN A O 1
ATOM 991 N N . PRO A 1 121 ? 7.333 -6.840 14.882 1.00 94.25 121 PRO A N 1
ATOM 992 C CA . PRO A 1 121 ? 8.059 -7.334 13.711 1.00 94.25 121 PRO A CA 1
ATOM 993 C C . PRO A 1 121 ? 7.630 -8.735 13.259 1.00 94.25 121 PRO A C 1
ATOM 995 O O . PRO A 1 121 ? 7.696 -9.025 12.071 1.00 94.25 121 PRO A O 1
ATOM 998 N N . GLU A 1 122 ? 7.194 -9.598 14.184 1.00 94.50 122 GLU A N 1
ATOM 999 C CA . GLU A 1 122 ? 6.802 -10.983 13.876 1.00 94.50 122 GLU A CA 1
ATOM 1000 C C . GLU A 1 122 ? 5.476 -11.072 13.104 1.00 94.50 122 GLU A C 1
ATOM 1002 O O . GLU A 1 122 ? 5.233 -12.053 12.407 1.00 94.50 122 GLU A O 1
ATOM 1007 N N . GLU A 1 123 ? 4.639 -10.037 13.195 1.00 94.19 123 GLU A N 1
ATOM 1008 C CA . GLU A 1 123 ? 3.323 -9.963 12.543 1.00 94.19 123 GLU A CA 1
ATOM 1009 C C . GLU A 1 123 ? 3.376 -9.219 11.201 1.00 94.19 123 GLU A C 1
ATOM 1011 O O . GLU A 1 123 ? 2.411 -9.201 10.422 1.00 94.19 123 GLU A O 1
ATOM 1016 N N . LEU A 1 124 ? 4.504 -8.562 10.919 1.00 94.50 124 LEU A N 1
ATOM 1017 C CA . LEU A 1 124 ? 4.662 -7.773 9.714 1.00 94.50 124 LEU A CA 1
ATOM 1018 C C . LEU A 1 124 ? 5.027 -8.661 8.524 1.00 94.50 124 LEU A C 1
ATOM 1020 O O . LEU A 1 124 ? 5.980 -9.437 8.540 1.00 94.50 124 LEU A O 1
ATOM 1024 N N . ASN A 1 125 ? 4.298 -8.488 7.429 1.00 94.75 125 ASN A N 1
ATOM 1025 C CA . ASN A 1 125 ? 4.644 -9.096 6.160 1.00 94.75 125 ASN A CA 1
ATOM 1026 C C . ASN A 1 125 ? 5.761 -8.290 5.467 1.00 94.75 125 ASN A C 1
ATOM 1028 O O . ASN A 1 125 ? 5.655 -7.079 5.320 1.00 94.75 125 ASN A O 1
ATOM 1032 N N . HIS A 1 126 ? 6.803 -8.953 4.964 1.00 90.88 126 HIS A N 1
ATOM 1033 C CA . HIS A 1 126 ? 7.930 -8.283 4.289 1.00 90.88 126 HIS A CA 1
ATOM 1034 C C . HIS A 1 126 ? 7.734 -8.064 2.773 1.00 90.88 126 HIS A C 1
ATOM 1036 O O . HIS A 1 126 ? 8.664 -7.669 2.071 1.00 90.88 126 HIS A O 1
ATOM 1042 N N . GLY A 1 127 ? 6.537 -8.339 2.253 1.00 90.00 127 GLY A N 1
ATOM 1043 C CA . GLY A 1 127 ? 6.138 -8.118 0.864 1.00 90.00 127 GLY A CA 1
ATOM 1044 C C . GLY A 1 127 ? 5.092 -7.008 0.723 1.00 90.00 127 GLY A C 1
ATOM 1045 O O . GLY A 1 127 ? 4.991 -6.095 1.541 1.00 90.00 127 GLY A O 1
ATOM 1046 N N . ASN A 1 128 ? 4.271 -7.089 -0.328 1.00 89.56 128 ASN A N 1
ATOM 1047 C CA . ASN A 1 128 ? 3.251 -6.076 -0.635 1.00 89.56 128 ASN A CA 1
ATOM 1048 C C . ASN A 1 128 ? 2.255 -5.842 0.500 1.00 89.56 128 ASN A C 1
ATOM 1050 O O . ASN A 1 128 ? 1.742 -4.737 0.654 1.00 89.56 128 ASN A O 1
ATOM 1054 N N . HIS A 1 129 ? 1.959 -6.874 1.284 1.00 94.00 129 HIS A N 1
ATOM 1055 C CA . HIS A 1 129 ? 0.998 -6.768 2.373 1.00 94.00 129 HIS A CA 1
ATOM 1056 C C . HIS A 1 129 ? 1.527 -5.872 3.500 1.00 94.00 129 HIS A C 1
ATOM 1058 O O . HIS A 1 129 ? 0.754 -5.092 4.061 1.00 94.00 129 HIS A O 1
ATOM 1064 N N . GLY A 1 130 ? 2.843 -5.882 3.731 1.00 96.69 130 GLY A N 1
ATOM 1065 C CA . GLY A 1 130 ? 3.513 -4.993 4.674 1.00 96.69 130 GLY A CA 1
ATOM 1066 C C . GLY A 1 130 ? 3.344 -3.521 4.337 1.00 96.69 130 GLY A C 1
ATOM 1067 O O . GLY A 1 130 ? 3.105 -2.711 5.226 1.00 96.69 130 GLY A O 1
ATOM 1068 N N . LEU A 1 131 ? 3.351 -3.164 3.047 1.00 96.69 131 LEU A N 1
ATOM 1069 C CA . LEU A 1 131 ? 3.113 -1.781 2.616 1.00 96.69 131 LEU A CA 1
ATOM 1070 C C . LEU A 1 131 ? 1.747 -1.270 3.104 1.00 96.69 131 LEU A C 1
ATOM 1072 O O . LEU A 1 131 ? 1.626 -0.141 3.577 1.00 96.69 131 LEU A O 1
ATOM 1076 N N . PHE A 1 132 ? 0.712 -2.111 3.040 1.00 96.81 132 PHE A N 1
ATOM 1077 C CA . PHE A 1 132 ? -0.624 -1.770 3.533 1.00 96.81 132 PHE A CA 1
ATOM 1078 C C . PHE A 1 132 ? -0.710 -1.786 5.065 1.00 96.81 132 PHE A C 1
ATOM 1080 O O . PHE A 1 132 ? -1.391 -0.932 5.631 1.00 96.81 132 PHE A O 1
ATOM 1087 N N . GLN A 1 133 ? -0.021 -2.719 5.734 1.00 98.19 133 GLN A N 1
ATOM 1088 C CA . GLN A 1 133 ? 0.097 -2.751 7.198 1.00 98.19 133 GLN A CA 1
ATOM 1089 C C . GLN A 1 133 ? 0.705 -1.446 7.728 1.00 98.19 133 GLN A C 1
ATOM 1091 O O . GLN A 1 133 ? 0.089 -0.764 8.548 1.00 98.19 133 GLN A O 1
ATOM 1096 N N . LEU A 1 134 ? 1.855 -1.046 7.185 1.00 98.44 134 LEU A N 1
ATOM 1097 C CA . LEU A 1 134 ? 2.576 0.157 7.597 1.00 98.44 134 LEU A CA 1
ATOM 1098 C C . LEU A 1 134 ? 1.846 1.444 7.214 1.00 98.44 134 LEU A C 1
ATOM 1100 O O . LEU A 1 134 ? 1.832 2.396 7.991 1.00 98.44 134 LEU A O 1
ATOM 1104 N N . ASN A 1 135 ? 1.187 1.481 6.052 1.00 98.25 135 ASN A N 1
ATOM 1105 C CA . ASN A 1 135 ? 0.352 2.623 5.687 1.00 98.25 135 ASN A CA 1
ATOM 1106 C C . ASN A 1 135 ? -0.853 2.783 6.626 1.00 98.25 135 ASN A C 1
ATOM 1108 O O . ASN A 1 135 ? -1.203 3.904 6.988 1.00 98.25 135 ASN A O 1
ATOM 1112 N N . GLY A 1 136 ? -1.468 1.673 7.045 1.00 98.31 136 GLY A N 1
ATOM 1113 C CA . GLY A 1 136 ? -2.524 1.674 8.055 1.00 98.31 136 GLY A CA 1
ATOM 1114 C C . GLY A 1 136 ? -2.049 2.174 9.411 1.00 98.31 136 GLY A C 1
ATOM 1115 O O . GLY A 1 136 ? -2.712 3.020 10.009 1.00 98.31 136 GLY A O 1
ATOM 1116 N N . LEU A 1 137 ? -0.883 1.700 9.859 1.00 98.56 137 LEU A N 1
ATOM 1117 C CA . LEU A 1 137 ? -0.251 2.158 11.093 1.00 98.56 137 LEU A CA 1
ATOM 1118 C C . LEU A 1 137 ? 0.019 3.667 11.053 1.00 98.56 137 LEU A C 1
ATOM 1120 O O . LEU A 1 137 ? -0.444 4.380 11.938 1.00 98.56 137 LEU A O 1
ATOM 1124 N N . MET A 1 138 ? 0.702 4.166 10.019 1.00 98.44 138 MET A N 1
ATOM 1125 C CA . MET A 1 138 ? 1.009 5.597 9.901 1.00 98.44 138 MET A CA 1
ATOM 1126 C C . MET A 1 138 ? -0.247 6.461 9.857 1.00 98.44 138 MET A C 1
ATOM 1128 O O . MET A 1 138 ? -0.328 7.435 10.598 1.00 98.44 138 MET A O 1
ATOM 1132 N N . ALA A 1 139 ? -1.255 6.083 9.063 1.00 98.25 139 ALA A N 1
ATOM 1133 C CA . ALA A 1 139 ? -2.523 6.808 9.023 1.00 98.25 139 ALA A CA 1
ATOM 1134 C C . ALA A 1 139 ? -3.149 6.928 10.422 1.00 98.25 139 ALA A C 1
ATOM 1136 O O . ALA A 1 139 ? -3.608 8.000 10.814 1.00 98.25 139 ALA A O 1
ATOM 1137 N N . LEU A 1 140 ? -3.138 5.834 11.189 1.00 98.31 140 LEU A N 1
ATOM 1138 C CA . LEU A 1 140 ? -3.686 5.805 12.538 1.00 98.31 140 LEU A CA 1
ATOM 1139 C C . LEU A 1 140 ? -2.896 6.702 13.496 1.00 98.31 140 LEU A C 1
ATOM 1141 O O . LEU A 1 140 ? -3.504 7.514 14.189 1.00 98.31 140 LEU A O 1
ATOM 1145 N N . LEU A 1 141 ? -1.564 6.597 13.508 1.00 98.12 141 LEU A N 1
ATOM 1146 C CA . LEU A 1 141 ? -0.699 7.419 14.363 1.00 98.12 141 LEU A CA 1
ATOM 1147 C C . LEU A 1 141 ? -0.894 8.917 14.086 1.00 98.12 141 LEU A C 1
ATOM 1149 O O . LEU A 1 141 ? -1.059 9.699 15.021 1.00 98.12 141 LEU A O 1
ATOM 1153 N N . GLU A 1 142 ? -0.920 9.308 12.812 1.00 96.88 142 GLU A N 1
ATOM 1154 C CA . GLU A 1 142 ? -1.031 10.706 12.388 1.00 96.88 142 GLU A CA 1
ATOM 1155 C C . GLU A 1 142 ? -2.391 11.308 12.752 1.00 96.88 142 GLU A C 1
ATOM 1157 O O . GLU A 1 142 ? -2.455 12.389 13.337 1.00 96.88 142 GLU A O 1
ATOM 1162 N N . VAL A 1 143 ? -3.490 10.590 12.495 1.00 97.50 143 VAL A N 1
ATOM 1163 C CA . VAL A 1 143 ? -4.831 11.073 12.860 1.00 97.50 143 VAL A CA 1
ATOM 1164 C C . VAL A 1 143 ? -4.998 11.148 14.379 1.00 97.50 143 VAL A C 1
ATOM 1166 O O . VAL A 1 143 ? -5.567 12.113 14.895 1.00 97.50 143 VAL A O 1
ATOM 1169 N N . MET A 1 144 ? -4.485 10.171 15.131 1.00 97.00 144 MET A N 1
ATOM 1170 C CA . MET A 1 144 ? -4.512 10.249 16.595 1.00 97.00 144 MET A CA 1
ATOM 1171 C C . MET A 1 144 ? -3.750 11.480 17.101 1.00 97.00 144 MET A C 1
ATOM 1173 O O . MET A 1 144 ? -4.242 12.179 17.985 1.00 97.00 144 MET A O 1
ATOM 1177 N N . ALA A 1 145 ? -2.604 11.810 16.498 1.00 95.50 145 ALA A N 1
ATOM 1178 C CA . ALA A 1 145 ? -1.847 13.018 16.821 1.00 95.50 145 ALA A CA 1
ATOM 1179 C C . ALA A 1 145 ? -2.649 14.300 16.550 1.00 95.50 145 ALA A C 1
ATOM 1181 O O . ALA A 1 145 ? -2.800 15.146 17.432 1.00 95.50 145 ALA A O 1
ATOM 1182 N N . GLN A 1 146 ? -3.170 14.427 15.327 1.00 94.25 146 GLN A N 1
ATOM 1183 C CA . GLN A 1 146 ? -3.852 15.628 14.837 1.00 94.25 146 GLN A CA 1
ATOM 1184 C C . GLN A 1 146 ? -5.119 15.938 15.626 1.00 94.25 146 GLN A C 1
ATOM 1186 O O . GLN A 1 146 ? -5.442 17.099 15.854 1.00 94.25 146 GLN A O 1
ATOM 1191 N N . THR A 1 147 ? -5.806 14.896 16.084 1.00 93.81 147 THR A N 1
ATOM 1192 C CA . THR A 1 147 ? -7.062 15.030 16.821 1.00 93.81 147 THR A CA 1
ATOM 1193 C C . THR A 1 147 ?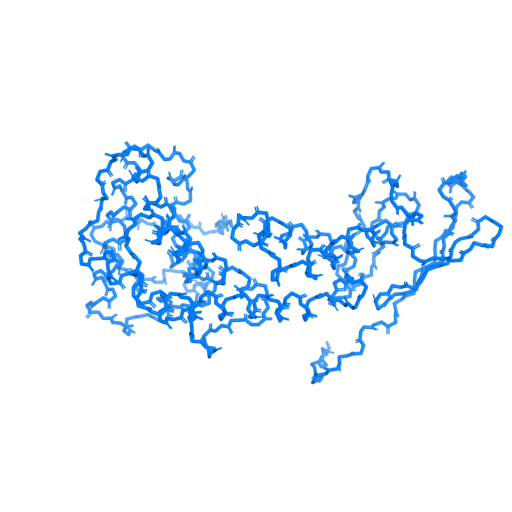 -6.872 15.063 18.346 1.00 93.81 147 THR A C 1
ATOM 1195 O O . THR A 1 147 ? -7.815 14.851 19.106 1.00 93.81 147 THR A O 1
ATOM 1198 N N . GLY A 1 148 ? -5.642 15.300 18.826 1.00 91.69 148 GLY A N 1
ATOM 1199 C CA . GLY A 1 148 ? -5.336 15.446 20.256 1.00 91.69 148 GLY A CA 1
ATOM 1200 C C . GLY A 1 148 ? -5.405 14.146 21.068 1.00 91.69 148 GLY A C 1
ATOM 1201 O O . GLY A 1 148 ? -5.416 14.189 22.297 1.00 91.69 148 GLY A O 1
ATOM 1202 N N . ARG A 1 149 ? -5.431 12.988 20.399 1.00 91.88 149 ARG A N 1
ATOM 1203 C CA . ARG A 1 149 ? -5.519 11.632 20.973 1.00 91.88 149 ARG A CA 1
ATOM 1204 C C . ARG A 1 149 ? -4.175 10.900 20.893 1.00 91.88 149 ARG A C 1
ATOM 1206 O O . ARG A 1 149 ? -4.129 9.699 20.642 1.00 91.88 149 ARG A O 1
ATOM 1213 N N . ALA A 1 150 ? -3.079 11.640 21.064 1.00 85.69 150 ALA A N 1
ATOM 1214 C CA . ALA A 1 150 ? -1.725 11.126 20.895 1.00 85.69 150 ALA A CA 1
ATOM 1215 C C . ALA A 1 150 ? -1.467 9.873 21.746 1.00 85.69 150 ALA A C 1
ATOM 1217 O O . ALA A 1 150 ? -1.879 9.780 22.906 1.00 85.69 150 ALA A O 1
ATOM 1218 N N . LEU A 1 151 ? -0.758 8.913 21.157 1.00 91.88 151 LEU A N 1
ATOM 1219 C CA . LEU A 1 151 ? -0.551 7.597 21.750 1.00 91.88 151 LEU A CA 1
ATOM 1220 C C . LEU A 1 151 ? 0.781 7.499 22.505 1.00 91.88 151 LEU A C 1
ATOM 1222 O O . LEU A 1 151 ? 1.761 8.168 22.156 1.00 91.88 151 LEU A O 1
ATOM 1226 N N . PRO A 1 152 ? 0.881 6.617 23.516 1.00 89.44 152 PRO A N 1
ATOM 1227 C CA . PRO A 1 152 ? 2.167 6.293 24.116 1.00 89.44 152 PRO A CA 1
ATOM 1228 C C . PRO A 1 152 ? 3.145 5.769 23.059 1.00 89.44 152 PRO A C 1
ATOM 1230 O O . PRO A 1 152 ? 2.792 4.913 22.254 1.00 89.44 152 PRO A O 1
ATOM 1233 N N . ARG A 1 153 ? 4.396 6.249 23.093 1.00 91.75 153 ARG A N 1
ATOM 1234 C CA . ARG A 1 153 ? 5.473 5.831 22.169 1.00 91.75 153 ARG A CA 1
ATOM 1235 C C . ARG A 1 153 ? 5.154 6.045 20.680 1.00 91.75 153 ARG A C 1
ATOM 1237 O O . ARG A 1 153 ? 5.757 5.389 19.837 1.00 91.75 153 ARG A O 1
ATOM 1244 N N . GLN A 1 154 ? 4.264 6.982 20.354 1.00 93.69 154 GLN A N 1
ATOM 1245 C CA . GLN A 1 154 ? 3.874 7.277 18.974 1.00 93.69 154 GLN A CA 1
ATOM 1246 C C . GLN A 1 154 ? 5.071 7.566 18.056 1.00 93.69 154 GLN A C 1
ATOM 1248 O O . GLN A 1 154 ? 5.117 7.041 16.950 1.00 93.69 154 GLN A O 1
ATOM 1253 N N . GLU A 1 155 ? 6.066 8.324 18.526 1.00 94.62 155 GLU A N 1
ATOM 1254 C CA . GLU A 1 155 ? 7.261 8.620 17.722 1.00 94.62 155 GLU A CA 1
ATOM 1255 C C . GLU A 1 155 ? 8.088 7.362 17.420 1.00 94.62 155 GLU A C 1
ATOM 1257 O O . GLU A 1 155 ? 8.531 7.167 16.295 1.00 94.62 155 GLU A O 1
ATOM 1262 N N . ALA A 1 156 ? 8.222 6.450 18.388 1.00 97.19 156 ALA A N 1
ATOM 1263 C CA . ALA A 1 156 ? 8.911 5.179 18.165 1.00 97.19 156 ALA A CA 1
ATOM 1264 C C . ALA A 1 156 ? 8.148 4.289 17.168 1.00 97.19 156 ALA A C 1
ATOM 1266 O O . ALA A 1 156 ? 8.760 3.625 16.336 1.00 97.19 156 ALA A O 1
ATOM 1267 N N . ALA A 1 157 ? 6.810 4.293 17.216 1.00 97.56 157 ALA A N 1
ATOM 1268 C CA . ALA A 1 157 ? 5.982 3.584 16.239 1.00 97.56 157 ALA A CA 1
ATOM 1269 C C . ALA A 1 157 ? 6.081 4.205 14.832 1.00 97.56 157 ALA A C 1
ATOM 1271 O O . ALA A 1 157 ? 6.085 3.478 13.838 1.00 97.56 157 ALA A O 1
ATOM 1272 N N . ARG A 1 158 ? 6.212 5.535 14.743 1.00 97.62 158 ARG A N 1
ATOM 1273 C CA . ARG A 1 158 ? 6.456 6.263 13.490 1.00 97.62 158 ARG A CA 1
ATOM 1274 C C . ARG A 1 158 ? 7.817 5.900 12.892 1.00 97.62 158 ARG A C 1
ATOM 1276 O O . ARG A 1 158 ? 7.893 5.531 11.723 1.00 97.62 158 ARG A O 1
ATOM 1283 N N . GLU A 1 159 ? 8.876 5.951 13.697 1.00 97.56 159 GLU A N 1
ATOM 1284 C CA . GLU A 1 159 ? 10.234 5.569 13.288 1.00 97.56 159 GLU A CA 1
ATOM 1285 C C . GLU A 1 159 ? 10.291 4.108 12.816 1.00 97.56 159 GLU A C 1
ATOM 1287 O O . GLU A 1 159 ? 10.869 3.814 11.765 1.00 97.56 159 GLU A O 1
ATOM 1292 N N . PHE A 1 160 ? 9.628 3.206 13.545 1.00 98.00 160 PHE A N 1
ATOM 1293 C CA . PHE A 1 160 ? 9.459 1.808 13.157 1.00 98.00 160 PHE A CA 1
ATOM 1294 C C . PHE A 1 160 ? 8.810 1.678 11.774 1.00 98.00 160 PHE A C 1
ATOM 1296 O O . PHE A 1 160 ? 9.350 1.006 10.892 1.00 98.00 160 PHE A O 1
ATOM 1303 N N . ALA A 1 161 ? 7.682 2.361 11.554 1.00 98.12 161 ALA A N 1
ATOM 1304 C CA . ALA A 1 161 ? 6.947 2.270 10.301 1.00 98.12 161 ALA A CA 1
ATOM 1305 C C . ALA A 1 161 ? 7.739 2.824 9.110 1.00 98.12 161 ALA A C 1
ATOM 1307 O O . ALA A 1 161 ? 7.745 2.213 8.043 1.00 98.12 161 ALA A O 1
ATOM 1308 N N . ILE A 1 162 ? 8.444 3.945 9.290 1.00 98.19 162 ILE A N 1
ATOM 1309 C CA . ILE A 1 162 ? 9.323 4.519 8.263 1.00 98.19 162 ILE A CA 1
ATOM 1310 C C . ILE A 1 162 ? 10.462 3.559 7.932 1.00 98.19 162 ILE A C 1
ATOM 1312 O O . ILE A 1 162 ? 10.725 3.301 6.758 1.00 98.19 162 ILE A O 1
ATOM 1316 N N . THR A 1 163 ? 11.122 3.008 8.950 1.00 97.69 163 THR A N 1
ATOM 1317 C CA . THR A 1 163 ? 12.256 2.097 8.764 1.00 97.69 163 THR A CA 1
ATOM 1318 C C . THR A 1 163 ? 11.840 0.871 7.958 1.00 97.69 163 THR A C 1
ATOM 1320 O O . THR A 1 163 ? 12.416 0.609 6.901 1.00 97.69 163 THR A O 1
ATOM 1323 N N . LEU A 1 164 ? 10.775 0.180 8.372 1.00 97.69 164 LEU A N 1
ATOM 1324 C CA . LEU A 1 164 ? 10.333 -1.032 7.683 1.00 97.69 164 LEU A CA 1
ATOM 1325 C C . LEU A 1 164 ? 9.699 -0.752 6.319 1.00 97.69 164 LEU A C 1
ATOM 1327 O O . LEU A 1 164 ? 9.873 -1.545 5.396 1.00 97.69 164 LEU A O 1
ATOM 1331 N N . MET A 1 165 ? 9.038 0.396 6.132 1.00 97.75 165 MET A N 1
ATOM 1332 C CA . MET A 1 165 ? 8.522 0.793 4.817 1.00 97.75 165 MET A CA 1
ATOM 1333 C C . MET A 1 165 ? 9.677 0.934 3.822 1.00 97.75 165 MET A C 1
ATOM 1335 O O . MET A 1 165 ? 9.598 0.444 2.695 1.00 97.75 165 MET A O 1
ATOM 1339 N N . ARG A 1 166 ? 10.781 1.560 4.247 1.00 97.31 166 ARG A N 1
ATOM 1340 C CA . ARG A 1 166 ? 11.985 1.699 3.419 1.00 97.31 166 ARG A CA 1
ATOM 1341 C C . ARG A 1 166 ? 12.621 0.350 3.116 1.00 97.31 166 ARG A C 1
ATOM 1343 O O . ARG A 1 166 ? 13.022 0.135 1.976 1.00 97.31 166 ARG A O 1
ATOM 1350 N N . GLU A 1 167 ? 12.710 -0.545 4.095 1.00 95.88 167 GLU A N 1
ATOM 1351 C CA . GLU A 1 167 ? 13.268 -1.889 3.900 1.00 95.88 167 GLU A CA 1
ATOM 1352 C C . GLU A 1 167 ? 12.455 -2.713 2.895 1.00 95.88 167 GLU A C 1
ATOM 1354 O O . GLU A 1 167 ? 13.031 -3.263 1.956 1.00 95.88 167 GLU A O 1
ATOM 1359 N N . ILE A 1 168 ? 11.125 -2.741 3.032 1.00 95.75 168 ILE A N 1
ATOM 1360 C CA . ILE A 1 168 ? 10.241 -3.467 2.109 1.00 95.75 168 ILE A CA 1
ATOM 1361 C C . ILE A 1 168 ? 10.337 -2.879 0.696 1.00 95.75 168 ILE A C 1
ATOM 1363 O O . ILE A 1 168 ? 10.462 -3.613 -0.280 1.00 95.75 168 ILE A O 1
ATOM 1367 N N . LEU A 1 169 ? 10.321 -1.553 0.551 1.00 95.88 169 LEU A N 1
ATOM 1368 C CA . LEU A 1 169 ? 10.409 -0.936 -0.776 1.00 95.88 169 LEU A CA 1
ATOM 1369 C C . LEU A 1 169 ? 11.769 -1.182 -1.443 1.00 95.88 169 LEU A C 1
ATOM 1371 O O . LEU A 1 169 ? 11.820 -1.405 -2.651 1.00 95.88 169 LEU A O 1
ATOM 1375 N N . LYS A 1 170 ? 12.861 -1.202 -0.670 1.00 94.56 170 LYS A N 1
ATOM 1376 C CA . LYS A 1 170 ? 14.206 -1.536 -1.170 1.00 94.56 170 LYS A CA 1
ATOM 1377 C C . LYS A 1 170 ? 14.394 -3.019 -1.483 1.00 94.56 170 LYS A C 1
ATOM 1379 O O . LYS A 1 170 ? 15.278 -3.349 -2.260 1.00 94.56 170 LYS A O 1
ATOM 1384 N N . SER A 1 171 ? 13.601 -3.920 -0.904 1.00 92.88 171 SER A N 1
ATOM 1385 C CA . SER A 1 171 ? 13.637 -5.340 -1.281 1.00 92.88 171 SER A CA 1
ATOM 1386 C C . SER A 1 171 ? 12.843 -5.621 -2.565 1.00 92.88 171 SER A C 1
ATOM 1388 O O . SER A 1 171 ? 13.147 -6.561 -3.304 1.00 92.88 171 SER A O 1
ATOM 1390 N N . GLN A 1 172 ? 11.845 -4.784 -2.862 1.00 92.12 172 GLN A N 1
ATOM 1391 C CA . GLN A 1 172 ? 11.000 -4.899 -4.052 1.00 92.12 172 GLN A CA 1
ATOM 1392 C C . GLN A 1 172 ? 11.562 -4.182 -5.280 1.00 92.12 172 GLN A C 1
ATOM 1394 O O . GLN A 1 172 ? 11.198 -4.528 -6.401 1.00 92.12 172 GLN A O 1
ATOM 1399 N N . LEU A 1 173 ? 12.437 -3.194 -5.096 1.00 92.75 173 LEU A N 1
ATOM 1400 C CA . LEU A 1 173 ? 13.051 -2.412 -6.166 1.00 92.75 173 LEU A CA 1
ATOM 1401 C C . LEU A 1 173 ? 14.570 -2.615 -6.149 1.00 92.75 173 LEU A C 1
ATOM 1403 O O . LEU A 1 173 ? 15.194 -2.446 -5.108 1.00 92.75 173 LEU A O 1
ATOM 1407 N N . GLY A 1 174 ? 15.163 -2.945 -7.299 1.00 90.94 174 GLY A N 1
ATOM 1408 C CA . GLY A 1 174 ? 16.619 -2.979 -7.457 1.00 90.94 174 GLY A CA 1
ATOM 1409 C C . GLY A 1 174 ? 17.270 -1.603 -7.280 1.00 90.94 174 GLY A C 1
ATOM 1410 O O . GLY A 1 174 ? 16.580 -0.597 -7.123 1.00 90.94 174 GLY A O 1
ATOM 1411 N N . ASP A 1 175 ? 18.602 -1.545 -7.345 1.00 91.00 175 ASP A N 1
ATOM 1412 C CA . ASP A 1 175 ? 19.382 -0.315 -7.118 1.00 91.00 175 ASP A CA 1
ATOM 1413 C C . ASP A 1 175 ? 19.039 0.820 -8.107 1.00 91.00 175 ASP A C 1
ATOM 1415 O O . ASP A 1 175 ? 19.157 2.013 -7.787 1.00 91.00 175 ASP A O 1
ATOM 1419 N N . GLU A 1 176 ? 18.578 0.464 -9.309 1.00 90.69 176 GLU A N 1
ATOM 1420 C CA . GLU A 1 176 ? 18.116 1.399 -10.334 1.00 90.69 176 GLU A CA 1
ATOM 1421 C C . GLU A 1 176 ? 16.583 1.525 -10.399 1.00 90.69 176 GLU A C 1
ATOM 1423 O O . GLU A 1 176 ? 16.039 2.190 -11.280 1.00 90.69 176 GLU A O 1
ATOM 1428 N N . GLY A 1 177 ? 15.865 0.958 -9.429 1.00 92.62 177 GLY A N 1
ATOM 1429 C CA . GLY A 1 177 ? 14.421 1.111 -9.272 1.00 92.62 177 GLY A CA 1
ATOM 1430 C C . GLY A 1 177 ? 13.593 0.111 -10.072 1.00 92.62 177 GLY A C 1
ATOM 1431 O O . GLY A 1 177 ? 12.369 0.225 -10.114 1.00 92.62 177 GLY A O 1
ATOM 1432 N N . VAL A 1 178 ? 14.199 -0.888 -10.713 1.00 94.12 178 VAL A N 1
ATOM 1433 C CA . VAL A 1 178 ? 13.422 -1.905 -11.424 1.00 94.12 178 VAL A CA 1
ATOM 1434 C C . VAL A 1 178 ? 12.938 -2.967 -10.446 1.00 94.12 178 VAL A C 1
ATOM 1436 O O . VAL A 1 178 ? 13.717 -3.573 -9.718 1.00 94.12 178 VAL A O 1
ATOM 1439 N N . HIS A 1 179 ? 11.622 -3.180 -10.434 1.00 93.50 179 HIS A N 1
ATOM 1440 C CA . HIS A 1 179 ? 10.981 -4.204 -9.611 1.00 93.50 179 HIS A CA 1
ATOM 1441 C C . HIS A 1 179 ? 11.627 -5.600 -9.749 1.00 93.50 179 HIS A C 1
ATOM 1443 O O . HIS A 1 179 ? 11.865 -6.073 -10.865 1.00 93.50 179 HIS A O 1
ATOM 1449 N N . THR A 1 180 ? 11.858 -6.273 -8.619 1.00 90.88 180 THR A N 1
ATOM 1450 C CA . THR A 1 180 ? 12.699 -7.482 -8.509 1.00 90.88 180 THR A CA 1
ATOM 1451 C C . THR A 1 180 ? 12.038 -8.783 -8.987 1.00 90.88 180 THR A C 1
ATOM 1453 O O . THR A 1 180 ? 12.721 -9.770 -9.251 1.00 90.88 180 THR A O 1
ATOM 1456 N N . GLU A 1 181 ? 10.719 -8.785 -9.191 1.00 85.50 181 GLU A N 1
ATOM 1457 C CA . GLU A 1 181 ? 9.917 -9.957 -9.610 1.00 85.50 181 GLU A CA 1
ATOM 1458 C C . GLU A 1 181 ? 10.102 -10.380 -11.081 1.00 85.50 181 GLU A C 1
ATOM 1460 O O . GLU A 1 181 ? 9.402 -11.251 -11.583 1.00 85.50 181 GLU A O 1
ATOM 1465 N N . ASN A 1 182 ? 11.067 -9.798 -11.798 1.00 83.69 182 ASN A N 1
ATOM 1466 C CA . ASN A 1 182 ? 11.430 -10.206 -13.161 1.00 83.69 182 ASN A CA 1
ATOM 1467 C C . ASN A 1 182 ? 10.267 -10.211 -14.190 1.00 83.69 182 ASN A C 1
ATOM 1469 O O . ASN A 1 182 ? 10.346 -10.880 -15.222 1.00 83.69 182 ASN A O 1
ATOM 1473 N N . SER A 1 183 ? 9.201 -9.447 -13.933 1.00 90.00 183 SER A N 1
ATOM 1474 C CA . SER A 1 183 ? 8.065 -9.259 -14.839 1.00 90.00 183 SER A CA 1
ATOM 1475 C C . SER A 1 183 ? 7.928 -7.774 -15.192 1.00 90.00 183 SER A C 1
ATOM 1477 O O . SER A 1 183 ? 7.553 -6.962 -14.336 1.00 90.00 183 SER A O 1
ATOM 1479 N N . PRO A 1 184 ? 8.237 -7.389 -16.446 1.00 91.62 184 PRO A N 1
ATOM 1480 C CA . PRO A 1 184 ? 8.006 -6.039 -16.935 1.00 91.62 184 PRO A CA 1
ATOM 1481 C C . PRO A 1 184 ? 6.567 -5.548 -16.753 1.00 91.62 184 PRO A C 1
ATOM 1483 O O . PRO A 1 184 ? 6.397 -4.386 -16.411 1.00 91.62 184 PRO A O 1
ATOM 1486 N N . ASP A 1 185 ? 5.536 -6.387 -16.914 1.00 90.38 185 ASP A N 1
ATOM 1487 C CA . ASP A 1 185 ? 4.144 -5.965 -16.689 1.00 90.38 185 ASP A CA 1
ATOM 1488 C C . ASP A 1 185 ? 3.906 -5.654 -15.208 1.00 90.38 185 ASP A C 1
ATOM 1490 O O . ASP A 1 185 ? 3.437 -4.569 -14.842 1.00 90.38 185 ASP A O 1
ATOM 1494 N N . TYR A 1 186 ? 4.320 -6.577 -14.341 1.00 90.44 186 TYR A N 1
ATOM 1495 C CA . TYR A 1 186 ? 4.141 -6.424 -12.909 1.00 90.44 186 TYR A CA 1
ATOM 1496 C C . TYR A 1 186 ? 4.848 -5.183 -12.359 1.00 90.44 186 TYR A C 1
ATOM 1498 O O . TYR A 1 186 ? 4.305 -4.517 -11.481 1.00 90.44 186 TYR A O 1
ATOM 1506 N N . HIS A 1 187 ? 5.989 -4.790 -12.935 1.00 94.19 187 HIS A N 1
ATOM 1507 C CA . HIS A 1 187 ? 6.648 -3.525 -12.611 1.00 94.19 187 HIS A CA 1
ATOM 1508 C C . HIS A 1 187 ? 5.693 -2.320 -12.720 1.00 94.19 187 HIS A C 1
ATOM 1510 O O . HIS A 1 187 ? 5.650 -1.488 -11.814 1.00 94.19 187 HIS A O 1
ATOM 1516 N N . PHE A 1 188 ? 4.887 -2.223 -13.787 1.00 94.62 188 PHE A N 1
ATOM 1517 C CA . PHE A 1 188 ? 3.917 -1.128 -13.931 1.00 94.62 188 PHE A CA 1
ATOM 1518 C C . PHE A 1 188 ? 2.858 -1.173 -12.834 1.00 94.62 188 PHE A C 1
ATOM 1520 O O . PHE A 1 188 ? 2.518 -0.137 -12.261 1.00 94.62 188 PHE A O 1
ATOM 1527 N N . PHE A 1 189 ? 2.324 -2.362 -12.558 1.00 91.62 189 PHE A N 1
ATOM 1528 C CA . PHE A 1 189 ? 1.306 -2.547 -11.532 1.00 91.62 189 PHE A CA 1
ATOM 1529 C C . PHE A 1 189 ? 1.837 -2.189 -10.137 1.00 91.62 189 PHE A C 1
ATOM 1531 O O . PHE A 1 189 ? 1.244 -1.347 -9.457 1.00 91.62 189 PHE A O 1
ATOM 1538 N N . ALA A 1 190 ? 2.966 -2.780 -9.743 1.00 92.69 190 ALA A N 1
ATOM 1539 C CA . ALA A 1 190 ? 3.595 -2.584 -8.445 1.00 92.69 190 ALA A CA 1
ATOM 1540 C C . ALA A 1 190 ? 4.010 -1.125 -8.243 1.00 92.69 190 ALA A C 1
ATOM 1542 O O . ALA A 1 190 ? 3.626 -0.519 -7.244 1.00 92.69 190 ALA A O 1
ATOM 1543 N N . LEU A 1 191 ? 4.688 -0.508 -9.221 1.00 94.81 191 LEU A N 1
ATOM 1544 C CA . LEU A 1 191 ? 5.111 0.888 -9.101 1.00 94.81 191 LEU A CA 1
ATOM 1545 C C . LEU A 1 191 ? 3.916 1.834 -8.957 1.00 94.81 191 LEU A C 1
ATOM 1547 O O . LEU A 1 191 ? 3.946 2.741 -8.128 1.00 94.81 191 LEU A O 1
ATOM 1551 N N . ASN A 1 192 ? 2.834 1.615 -9.708 1.00 94.12 192 ASN A N 1
ATOM 1552 C CA . ASN A 1 192 ? 1.627 2.428 -9.559 1.00 94.12 192 ASN A CA 1
ATOM 1553 C C . ASN A 1 192 ? 1.028 2.296 -8.149 1.00 94.12 192 ASN A C 1
ATOM 1555 O O . ASN A 1 192 ? 0.558 3.287 -7.594 1.00 94.12 192 ASN A O 1
ATOM 1559 N N . LYS A 1 193 ? 1.057 1.097 -7.553 1.00 92.75 193 LYS A N 1
ATOM 1560 C CA . LYS A 1 193 ? 0.575 0.871 -6.183 1.00 92.75 19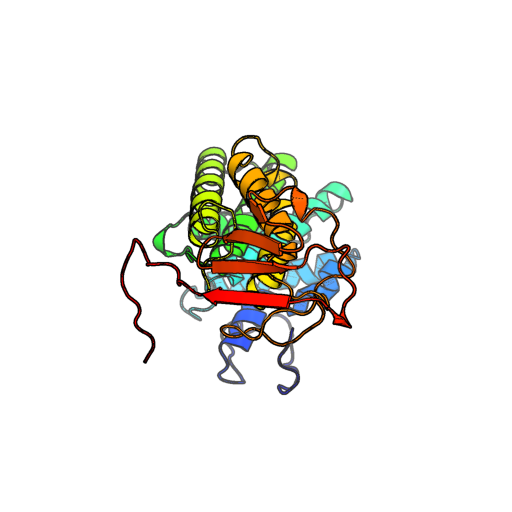3 LYS A CA 1
ATOM 1561 C C . LYS A 1 193 ? 1.473 1.511 -5.132 1.00 92.75 193 LYS A C 1
ATOM 1563 O O . LYS A 1 193 ? 0.957 2.188 -4.248 1.00 92.75 193 LYS A O 1
ATOM 1568 N N . ILE A 1 194 ? 2.786 1.358 -5.266 1.00 95.06 194 ILE A N 1
ATOM 1569 C CA . ILE A 1 194 ? 3.776 1.995 -4.392 1.00 95.06 194 ILE A CA 1
ATOM 1570 C C . ILE A 1 194 ? 3.593 3.513 -4.420 1.00 95.06 194 ILE A C 1
ATOM 1572 O O . ILE A 1 194 ? 3.462 4.135 -3.371 1.00 95.06 194 ILE A O 1
ATOM 1576 N N . ARG A 1 195 ? 3.494 4.116 -5.611 1.00 94.94 195 ARG A N 1
ATOM 1577 C CA . ARG A 1 195 ? 3.294 5.565 -5.751 1.00 94.94 195 ARG A CA 1
ATOM 1578 C C . ARG A 1 195 ? 1.988 6.040 -5.113 1.00 94.94 195 ARG A C 1
ATOM 1580 O O . ARG A 1 195 ? 2.023 7.022 -4.387 1.00 94.94 195 ARG A O 1
ATOM 1587 N N . GLN A 1 196 ? 0.880 5.318 -5.308 1.00 94.62 196 GLN A N 1
ATOM 1588 C CA . GLN A 1 196 ? -0.404 5.627 -4.656 1.00 94.62 196 GLN A CA 1
ATOM 1589 C C . GLN A 1 196 ? -0.303 5.627 -3.126 1.00 94.62 196 GLN A C 1
ATOM 1591 O O . GLN A 1 196 ? -0.909 6.466 -2.472 1.00 94.62 196 GLN A O 1
ATOM 1596 N N . ILE A 1 197 ? 0.452 4.689 -2.546 1.00 95.25 197 ILE A N 1
ATOM 1597 C CA . ILE A 1 197 ? 0.691 4.664 -1.098 1.00 95.25 197 ILE A CA 1
ATOM 1598 C C . ILE A 1 197 ? 1.536 5.872 -0.694 1.00 95.25 197 ILE A C 1
ATOM 1600 O O . ILE A 1 197 ? 1.167 6.600 0.224 1.00 95.25 197 ILE A O 1
ATOM 1604 N N . LEU A 1 198 ? 2.644 6.105 -1.398 1.00 95.75 198 LEU A N 1
ATOM 1605 C CA . LEU A 1 198 ? 3.583 7.172 -1.069 1.00 95.75 198 LEU A CA 1
ATOM 1606 C C . LEU A 1 198 ? 2.996 8.572 -1.260 1.00 95.75 198 LEU A C 1
ATOM 1608 O O . LEU A 1 198 ? 3.502 9.485 -0.632 1.00 95.75 198 LEU A O 1
ATOM 1612 N N . GLU A 1 199 ? 1.937 8.762 -2.051 1.00 95.62 199 GLU A N 1
ATOM 1613 C CA . GLU A 1 199 ? 1.212 10.039 -2.177 1.00 95.62 199 GLU A CA 1
ATOM 1614 C C . GLU A 1 199 ? 0.615 10.539 -0.850 1.00 95.62 199 GLU A C 1
ATOM 1616 O O . GLU A 1 199 ? 0.355 11.736 -0.718 1.00 95.62 199 GLU A O 1
ATOM 1621 N N . ALA A 1 200 ? 0.423 9.665 0.145 1.00 94.88 200 ALA A N 1
ATOM 1622 C CA . ALA A 1 200 ? -0.098 10.086 1.438 1.00 94.88 200 ALA A CA 1
ATOM 1623 C C . ALA A 1 200 ? 0.853 11.085 2.140 1.00 94.88 200 ALA A C 1
ATOM 1625 O O . ALA A 1 200 ? 2.074 10.889 2.114 1.00 94.88 200 ALA A O 1
ATOM 1626 N N . PRO A 1 201 ? 0.329 12.133 2.816 1.00 94.25 201 PRO A N 1
ATOM 1627 C CA . PRO A 1 201 ? 1.152 13.212 3.375 1.00 94.25 201 PRO A CA 1
ATOM 1628 C C . PRO A 1 201 ? 2.256 12.742 4.330 1.00 94.25 201 PRO A C 1
ATOM 1630 O O . PRO A 1 201 ? 3.357 13.288 4.329 1.00 94.25 201 PRO A O 1
ATOM 1633 N N . TRP A 1 202 ? 1.996 11.689 5.103 1.00 94.94 202 TRP A N 1
ATOM 1634 C CA . TRP A 1 202 ? 2.933 11.150 6.090 1.00 94.94 202 TRP A CA 1
ATOM 1635 C C . TRP A 1 202 ? 4.136 10.407 5.491 1.00 94.94 202 TRP A C 1
ATOM 1637 O O . TRP A 1 202 ? 5.094 10.123 6.206 1.00 94.94 202 TRP A O 1
ATOM 1647 N N . TRP A 1 203 ? 4.141 10.146 4.180 1.00 97.00 203 TRP A N 1
ATOM 1648 C CA . TRP A 1 203 ? 5.291 9.586 3.458 1.00 97.00 203 TRP A CA 1
ATOM 1649 C C . TRP A 1 203 ? 6.099 10.637 2.681 1.00 97.00 203 TRP A C 1
ATOM 1651 O O . TRP A 1 203 ? 7.073 10.303 1.999 1.00 97.00 203 TRP A O 1
ATOM 1661 N N . GLN A 1 204 ? 5.727 11.918 2.779 1.00 95.62 204 GLN A N 1
ATOM 1662 C CA . GLN A 1 204 ? 6.389 13.014 2.060 1.00 95.62 204 GLN A CA 1
ATOM 1663 C C . GLN A 1 204 ? 7.605 13.596 2.798 1.00 95.62 204 GLN A C 1
ATOM 1665 O O . GLN A 1 204 ? 8.322 14.413 2.225 1.00 95.62 204 GLN A O 1
ATOM 1670 N N . GLY A 1 205 ? 7.883 13.144 4.027 1.00 94.50 205 GLY A N 1
ATOM 1671 C CA . GLY A 1 205 ? 9.042 13.573 4.819 1.00 94.50 205 GLY A CA 1
ATOM 1672 C C . GLY A 1 205 ? 10.395 13.268 4.163 1.00 94.50 205 GLY A C 1
ATOM 1673 O O . GLY A 1 205 ? 10.500 12.428 3.257 1.00 94.50 205 GLY A O 1
ATOM 1674 N N . ASP A 1 206 ? 11.446 13.958 4.607 1.00 96.44 206 ASP A N 1
ATOM 1675 C CA . ASP A 1 206 ? 12.816 13.801 4.095 1.00 96.44 206 ASP A CA 1
ATOM 1676 C C . ASP A 1 206 ? 13.374 12.394 4.347 1.00 96.44 206 ASP A C 1
ATOM 1678 O O . ASP A 1 206 ? 14.186 11.897 3.564 1.00 96.44 206 ASP A O 1
ATOM 1682 N N . GLU A 1 207 ? 12.871 11.699 5.369 1.00 96.06 207 GLU A N 1
ATOM 1683 C CA . GLU A 1 207 ? 13.237 10.321 5.703 1.00 96.06 207 GLU A CA 1
ATOM 1684 C C . GLU A 1 207 ? 12.942 9.329 4.559 1.00 96.06 207 GLU A C 1
ATOM 1686 O O . GLU A 1 207 ? 13.544 8.258 4.507 1.00 96.06 207 GLU A O 1
ATOM 1691 N N . MET A 1 208 ? 12.044 9.696 3.636 1.00 97.38 208 MET A N 1
ATOM 1692 C CA . MET A 1 208 ? 11.625 8.903 2.472 1.00 97.38 208 MET A CA 1
ATOM 1693 C C . MET A 1 208 ? 12.183 9.436 1.135 1.00 97.38 208 MET A C 1
ATOM 1695 O O . MET A 1 208 ? 11.794 8.962 0.064 1.00 97.38 208 MET A O 1
ATOM 1699 N N . ALA A 1 209 ? 13.076 10.433 1.154 1.00 96.31 209 ALA A N 1
ATOM 1700 C CA . ALA A 1 209 ? 13.590 11.073 -0.063 1.00 96.31 209 ALA A CA 1
ATOM 1701 C C . ALA A 1 209 ? 14.359 10.106 -0.983 1.00 96.31 209 ALA A C 1
ATOM 1703 O O . ALA A 1 209 ? 14.256 10.194 -2.212 1.00 96.31 209 ALA A O 1
ATOM 1704 N N . ASP A 1 210 ? 15.088 9.152 -0.402 1.00 95.75 210 ASP A N 1
ATOM 1705 C CA . ASP A 1 210 ? 15.800 8.113 -1.149 1.00 95.75 210 ASP A CA 1
ATOM 1706 C C . ASP A 1 210 ? 14.829 7.176 -1.879 1.00 95.75 210 ASP A C 1
ATOM 1708 O O . ASP A 1 210 ? 15.015 6.895 -3.061 1.00 95.75 210 ASP A O 1
ATOM 1712 N N . ILE A 1 211 ? 13.743 6.772 -1.220 1.00 97.12 211 ILE A N 1
ATOM 1713 C CA . ILE A 1 211 ? 12.681 5.958 -1.824 1.00 97.12 211 ILE A CA 1
ATOM 1714 C C . ILE A 1 211 ? 11.969 6.704 -2.953 1.00 97.12 211 ILE A C 1
ATOM 1716 O O . ILE A 1 211 ? 11.709 6.121 -4.005 1.00 97.12 211 ILE A O 1
ATOM 1720 N N . ARG A 1 212 ? 11.666 7.997 -2.781 1.00 96.00 212 ARG A N 1
ATOM 1721 C CA . ARG A 1 212 ? 11.053 8.800 -3.854 1.00 96.00 212 ARG A CA 1
ATOM 1722 C C . ARG A 1 212 ? 11.975 8.919 -5.065 1.00 96.00 212 ARG A C 1
ATOM 1724 O O . ARG A 1 212 ? 11.507 8.785 -6.193 1.00 96.00 212 ARG A O 1
ATOM 1731 N N . THR A 1 213 ? 13.274 9.101 -4.831 1.00 95.75 213 THR A N 1
ATOM 1732 C CA . THR A 1 213 ? 14.293 9.093 -5.894 1.00 95.75 213 THR A CA 1
ATOM 1733 C C . THR A 1 213 ? 14.317 7.743 -6.613 1.00 95.75 213 THR A C 1
ATOM 1735 O O . THR A 1 213 ? 14.332 7.695 -7.841 1.00 95.75 213 THR A O 1
ATOM 1738 N N . LEU A 1 214 ? 14.246 6.641 -5.862 1.00 96.44 214 LEU A N 1
ATOM 1739 C CA . LEU A 1 214 ? 14.190 5.292 -6.420 1.00 96.44 214 LEU A CA 1
ATOM 1740 C C . LEU A 1 214 ? 12.929 5.061 -7.268 1.00 96.44 214 LEU A C 1
ATOM 1742 O O . LEU A 1 214 ? 13.011 4.515 -8.365 1.00 96.44 214 LEU A O 1
ATOM 1746 N N . CYS A 1 215 ? 11.770 5.535 -6.805 1.00 96.44 215 CYS A N 1
ATOM 1747 C CA . CYS A 1 215 ? 10.514 5.467 -7.554 1.00 96.44 215 CYS A CA 1
ATOM 1748 C C . CYS A 1 215 ? 10.532 6.329 -8.825 1.00 96.44 215 CYS A C 1
ATOM 1750 O O . CYS A 1 215 ? 9.841 6.001 -9.788 1.00 96.44 215 CYS A O 1
ATOM 1752 N N . ASP A 1 216 ? 11.281 7.435 -8.846 1.00 96.06 216 ASP A N 1
ATOM 1753 C CA . ASP A 1 216 ? 11.450 8.235 -10.062 1.00 96.06 216 ASP A CA 1
ATOM 1754 C C . ASP A 1 216 ? 12.304 7.504 -11.101 1.00 96.06 216 ASP A C 1
ATOM 1756 O O . ASP A 1 216 ? 11.908 7.421 -12.264 1.00 96.06 216 ASP A O 1
ATOM 1760 N N . LYS A 1 217 ? 13.408 6.873 -10.673 1.00 96.19 217 LYS A N 1
ATOM 1761 C CA . LYS A 1 217 ? 14.181 5.977 -11.546 1.00 96.19 217 LYS A CA 1
ATOM 1762 C C . LYS A 1 217 ? 13.307 4.848 -12.095 1.00 96.19 217 LYS A C 1
ATOM 1764 O O . LYS A 1 217 ? 13.288 4.627 -13.304 1.00 96.19 217 LYS A O 1
ATOM 1769 N N . ALA A 1 218 ? 12.526 4.199 -11.231 1.00 96.12 218 ALA A N 1
ATOM 1770 C CA . ALA A 1 218 ? 11.571 3.165 -11.620 1.00 96.12 218 ALA A CA 1
ATOM 1771 C C . ALA A 1 218 ? 10.596 3.660 -12.707 1.00 96.12 218 ALA A C 1
ATOM 1773 O O . ALA A 1 218 ? 10.321 2.961 -13.680 1.00 96.12 218 ALA A O 1
ATOM 1774 N N . GLU A 1 219 ? 10.114 4.902 -12.593 1.00 96.19 219 GLU A N 1
ATOM 1775 C CA . GLU A 1 219 ? 9.214 5.491 -13.586 1.00 96.19 219 GLU A CA 1
ATOM 1776 C C . GLU A 1 219 ? 9.904 5.699 -14.940 1.00 96.19 219 GLU A C 1
ATOM 1778 O O . GLU A 1 219 ? 9.308 5.417 -15.977 1.00 96.19 219 GLU A O 1
ATOM 1783 N N . ILE A 1 220 ? 11.164 6.143 -14.946 1.00 96.50 220 ILE A N 1
ATOM 1784 C CA . ILE A 1 220 ? 11.963 6.261 -16.175 1.00 96.50 220 ILE A CA 1
ATOM 1785 C C . ILE A 1 220 ? 12.189 4.873 -16.801 1.00 96.50 220 ILE A C 1
ATOM 1787 O O . ILE A 1 220 ? 12.091 4.714 -18.023 1.00 96.50 220 ILE A O 1
ATOM 1791 N N . ALA A 1 221 ? 12.445 3.849 -15.978 1.00 96.06 221 ALA A N 1
ATOM 1792 C CA . ALA A 1 221 ? 12.706 2.485 -16.434 1.00 96.06 221 ALA A CA 1
ATOM 1793 C C . ALA A 1 221 ? 11.550 1.898 -17.260 1.00 96.06 221 ALA A C 1
ATOM 1795 O O . ALA A 1 221 ? 11.795 1.151 -18.210 1.00 96.06 221 ALA A O 1
ATOM 1796 N N . LYS A 1 222 ? 10.295 2.274 -16.973 1.00 95.94 222 LYS A N 1
ATOM 1797 C CA . LYS A 1 222 ? 9.108 1.836 -17.734 1.00 95.94 222 LYS A CA 1
ATOM 1798 C C . LYS A 1 222 ? 9.257 2.019 -19.245 1.00 95.94 222 LYS A C 1
ATOM 1800 O O . LYS A 1 222 ? 8.796 1.177 -20.011 1.00 95.94 222 LYS A O 1
ATOM 1805 N N . GLU A 1 223 ? 9.910 3.089 -19.694 1.00 96.56 223 GLU A N 1
ATOM 1806 C CA . GLU A 1 223 ? 10.084 3.367 -21.126 1.00 96.56 223 GLU A CA 1
ATOM 1807 C C . GLU A 1 223 ? 11.060 2.408 -21.818 1.00 96.56 223 GLU A C 1
ATOM 1809 O O . GLU A 1 223 ? 10.981 2.203 -23.033 1.00 96.56 223 GLU A O 1
ATOM 1814 N N . TRP A 1 224 ? 11.945 1.783 -21.044 1.00 96.50 224 TRP A N 1
ATOM 1815 C CA . TRP A 1 224 ? 12.851 0.725 -21.485 1.00 96.50 224 TRP A CA 1
ATOM 1816 C C . TRP A 1 224 ? 12.230 -0.670 -21.386 1.00 96.50 224 TRP A C 1
ATOM 1818 O O . TRP A 1 224 ? 12.637 -1.566 -22.126 1.00 96.50 224 TRP A O 1
ATOM 1828 N N . LEU A 1 225 ? 11.206 -0.832 -20.545 1.00 95.56 225 LEU A N 1
ATOM 1829 C CA . LEU A 1 225 ? 10.417 -2.055 -20.356 1.00 95.56 225 LEU A CA 1
ATOM 1830 C C . LEU A 1 225 ? 9.258 -2.205 -21.358 1.00 95.56 225 LEU A C 1
ATOM 1832 O O . LEU A 1 225 ? 8.353 -3.014 -21.151 1.00 95.56 225 LEU A O 1
ATOM 1836 N N . VAL A 1 226 ? 9.269 -1.435 -22.450 1.00 96.31 226 VAL A N 1
ATOM 1837 C CA . VAL A 1 226 ? 8.336 -1.601 -23.569 1.00 96.31 226 VAL A CA 1
ATOM 1838 C C . VAL A 1 226 ? 9.066 -1.633 -24.908 1.00 96.31 226 VAL A C 1
ATOM 1840 O O . VAL A 1 226 ? 10.096 -0.986 -25.108 1.00 96.31 226 VAL A O 1
ATOM 1843 N N . THR A 1 227 ? 8.481 -2.357 -25.854 1.00 95.50 227 THR A N 1
ATOM 1844 C CA . THR A 1 227 ? 8.905 -2.427 -27.255 1.00 95.50 227 THR A CA 1
ATOM 1845 C C . THR A 1 227 ? 8.666 -1.089 -27.982 1.00 95.50 227 THR A C 1
ATOM 1847 O O . THR A 1 227 ? 7.974 -0.218 -27.445 1.00 95.50 227 THR A O 1
ATOM 1850 N N . PRO A 1 228 ? 9.172 -0.902 -29.222 1.00 95.56 228 PRO A N 1
ATOM 1851 C CA . PRO A 1 228 ? 8.861 0.240 -30.092 1.00 95.56 228 PRO A CA 1
ATOM 1852 C C . PRO A 1 228 ? 7.363 0.479 -30.330 1.00 95.56 228 PRO A C 1
ATOM 1854 O O . PRO A 1 228 ? 6.956 1.610 -30.583 1.00 95.56 228 PRO A O 1
ATOM 1857 N N . THR A 1 229 ? 6.530 -0.561 -30.208 1.00 94.44 229 THR A N 1
ATOM 1858 C CA . THR A 1 229 ? 5.063 -0.455 -30.285 1.00 94.44 229 THR A CA 1
ATOM 1859 C C . THR A 1 229 ? 4.417 -0.109 -28.941 1.00 94.44 229 THR A C 1
ATOM 1861 O O . THR A 1 229 ? 3.193 -0.140 -28.836 1.00 94.44 229 THR A O 1
ATOM 1864 N N . LEU A 1 230 ? 5.210 0.209 -27.909 1.00 94.94 230 LEU A N 1
ATOM 1865 C CA . LEU A 1 230 ? 4.779 0.562 -26.549 1.00 94.94 230 LEU A CA 1
ATOM 1866 C C . LEU A 1 230 ? 4.089 -0.576 -25.776 1.00 94.94 230 LEU A C 1
ATOM 1868 O O . LEU A 1 230 ? 3.441 -0.338 -24.748 1.00 94.94 230 LEU A O 1
ATOM 1872 N N . HIS A 1 231 ? 4.250 -1.810 -26.254 1.00 94.06 231 HIS A N 1
ATOM 1873 C CA . HIS A 1 231 ? 3.772 -3.011 -25.580 1.00 94.06 231 HIS A CA 1
ATOM 1874 C C . HIS A 1 231 ? 4.837 -3.565 -24.645 1.00 94.06 231 HIS A C 1
ATOM 1876 O O . HIS A 1 231 ? 6.036 -3.468 -24.912 1.00 94.06 231 HIS A O 1
ATOM 1882 N N . CYS A 1 232 ? 4.387 -4.171 -23.557 1.00 92.69 232 CYS A N 1
ATOM 1883 C CA . CYS A 1 232 ? 5.256 -4.914 -22.661 1.00 92.69 232 CYS A CA 1
ATOM 1884 C C . CYS A 1 232 ? 5.832 -6.156 -23.374 1.00 92.69 232 CYS A C 1
ATOM 1886 O O . CYS A 1 232 ? 5.068 -6.850 -24.051 1.00 92.69 232 CYS A O 1
ATOM 1888 N N . PRO A 1 233 ? 7.141 -6.454 -23.265 1.00 91.38 233 PRO A N 1
ATOM 1889 C CA . PRO A 1 233 ? 7.682 -7.701 -23.789 1.00 91.38 233 PRO A CA 1
ATOM 1890 C C . PRO A 1 233 ? 7.141 -8.897 -22.977 1.00 91.38 233 PRO A C 1
ATOM 1892 O O . PRO A 1 233 ? 7.034 -8.791 -21.752 1.00 91.38 233 PRO A O 1
ATOM 1895 N N . PRO A 1 234 ? 6.827 -10.041 -23.615 1.00 89.44 234 PRO A N 1
ATOM 1896 C CA . PRO A 1 234 ? 6.255 -11.214 -22.947 1.00 89.44 234 PRO A CA 1
ATOM 1897 C C . PRO A 1 234 ? 7.335 -12.010 -22.192 1.00 89.44 234 PRO A C 1
ATOM 1899 O O . PRO A 1 234 ? 7.725 -13.105 -22.591 1.00 89.44 234 PRO A O 1
ATOM 1902 N N . VAL A 1 235 ? 7.875 -11.414 -21.128 1.00 87.44 235 VAL A N 1
ATOM 1903 C CA . VAL A 1 235 ? 8.926 -11.976 -20.266 1.00 87.44 235 VAL A CA 1
ATOM 1904 C C . VAL A 1 235 ? 8.379 -12.171 -18.851 1.00 87.44 235 VAL A C 1
ATOM 1906 O O . VAL A 1 235 ? 7.728 -11.272 -18.309 1.00 87.44 235 VAL A O 1
ATOM 1909 N N . GLY A 1 236 ? 8.638 -13.338 -18.254 1.00 85.50 236 GLY A N 1
ATOM 1910 C CA . GLY A 1 236 ? 7.993 -13.752 -17.003 1.00 85.50 236 GLY A CA 1
ATOM 1911 C C . GLY A 1 236 ? 6.472 -13.833 -17.170 1.00 85.50 236 GLY A C 1
ATOM 1912 O O . GLY A 1 236 ? 5.987 -14.189 -18.241 1.00 85.50 236 GLY A O 1
ATOM 1913 N N . ASP A 1 237 ? 5.724 -13.405 -16.153 1.00 81.94 237 ASP A N 1
ATOM 1914 C CA . ASP A 1 237 ? 4.251 -13.358 -16.181 1.00 81.94 237 ASP A CA 1
ATOM 1915 C C . ASP A 1 237 ? 3.688 -12.107 -16.889 1.00 81.94 237 ASP A C 1
ATOM 1917 O O . ASP A 1 237 ? 2.583 -11.641 -16.605 1.00 81.94 237 ASP A O 1
ATOM 1921 N N . SER A 1 238 ? 4.455 -11.513 -17.808 1.00 84.38 238 SER A N 1
ATOM 1922 C CA . SER A 1 238 ? 4.028 -10.314 -18.536 1.00 84.38 238 SER A CA 1
ATOM 1923 C C . SER A 1 238 ? 3.137 -10.659 -19.722 1.00 84.38 238 SER A C 1
ATOM 1925 O O . SER A 1 238 ? 3.522 -11.434 -20.598 1.00 84.38 238 SER A O 1
ATOM 1927 N N . ALA A 1 239 ? 1.973 -10.016 -19.802 1.00 81.75 239 ALA A N 1
ATOM 1928 C CA . ALA A 1 239 ? 1.137 -10.068 -20.993 1.00 81.75 239 ALA A CA 1
ATOM 1929 C C . ALA A 1 239 ? 1.600 -9.032 -22.029 1.00 81.75 239 ALA A C 1
ATOM 1931 O O . ALA A 1 239 ? 2.018 -7.923 -21.681 1.00 81.75 239 ALA A O 1
ATOM 1932 N N . GLU A 1 240 ? 1.447 -9.352 -23.316 1.00 80.94 240 GLU A N 1
ATOM 1933 C CA . GLU A 1 240 ? 1.634 -8.380 -24.395 1.00 80.94 240 GLU A CA 1
ATOM 1934 C C . GLU A 1 240 ? 0.476 -7.371 -24.381 1.00 80.94 240 GLU A C 1
ATOM 1936 O O . GLU A 1 240 ? -0.556 -7.531 -25.029 1.00 80.94 240 GLU A O 1
ATOM 1941 N N . ALA A 1 241 ? 0.629 -6.328 -23.572 1.00 81.56 241 ALA A N 1
ATOM 1942 C CA . ALA A 1 241 ? -0.351 -5.267 -23.416 1.00 81.56 241 ALA A CA 1
ATOM 1943 C C . ALA A 1 241 ? 0.298 -3.907 -23.665 1.00 81.56 241 ALA A C 1
ATOM 1945 O O . ALA A 1 241 ? 1.439 -3.667 -23.263 1.00 81.56 241 ALA A O 1
ATOM 1946 N N . LEU A 1 242 ? -0.450 -3.001 -24.299 1.00 84.62 242 LEU A N 1
ATOM 1947 C CA . LEU A 1 242 ? -0.062 -1.602 -24.446 1.00 84.62 242 LEU A CA 1
ATOM 1948 C C . LEU A 1 242 ? 0.055 -0.968 -23.053 1.00 84.62 242 LEU A C 1
ATOM 1950 O O . LEU A 1 242 ? -0.943 -0.867 -22.335 1.00 84.62 242 LEU A O 1
ATOM 1954 N N . LYS A 1 243 ? 1.262 -0.540 -22.667 1.00 91.25 243 LYS A N 1
ATOM 1955 C CA . LYS A 1 243 ? 1.510 0.069 -21.345 1.00 91.25 243 LYS A CA 1
ATOM 1956 C C . LYS A 1 243 ? 1.711 1.574 -21.408 1.00 91.25 243 LYS A C 1
ATOM 1958 O O . LYS A 1 243 ? 1.352 2.272 -20.464 1.00 91.25 243 LYS A O 1
ATOM 1963 N N . LEU A 1 244 ? 2.255 2.080 -22.515 1.00 90.44 244 LEU A N 1
ATOM 1964 C CA . LEU A 1 244 ? 2.570 3.496 -22.692 1.00 90.44 244 LEU A CA 1
ATOM 1965 C C . LEU A 1 244 ? 1.872 4.084 -23.920 1.00 90.44 244 LEU A C 1
ATOM 1967 O O . LEU A 1 244 ? 1.494 3.375 -24.846 1.00 90.44 244 LEU A O 1
ATOM 1971 N N . LYS A 1 245 ? 1.714 5.414 -23.925 1.00 89.56 245 LYS A N 1
ATOM 1972 C CA . LYS A 1 245 ? 1.182 6.174 -25.076 1.00 89.56 245 LYS A CA 1
ATOM 1973 C C . LYS A 1 245 ? 2.273 6.829 -25.924 1.00 89.56 245 LYS A C 1
ATOM 1975 O O . LYS A 1 245 ? 2.043 7.114 -27.092 1.00 89.56 245 LYS A O 1
ATOM 1980 N N . ARG A 1 246 ? 3.429 7.113 -25.321 1.00 90.81 246 ARG A N 1
ATOM 1981 C CA . ARG A 1 246 ? 4.620 7.695 -25.952 1.00 90.81 246 ARG A CA 1
ATOM 1982 C C . ARG A 1 246 ? 5.827 7.503 -25.040 1.00 90.81 246 ARG A C 1
ATOM 1984 O O . ARG A 1 246 ? 5.643 7.278 -23.845 1.00 90.81 246 ARG A O 1
ATOM 1991 N N . TYR A 1 247 ? 7.015 7.694 -25.597 1.00 92.69 247 TYR A N 1
ATOM 1992 C CA . TYR A 1 247 ? 8.230 7.942 -24.825 1.00 92.69 247 TYR A CA 1
ATOM 1993 C C . TYR A 1 247 ? 8.283 9.419 -24.430 1.00 92.69 247 TYR A C 1
ATOM 1995 O O . TYR A 1 247 ? 8.085 10.289 -25.280 1.00 92.69 247 TYR A O 1
ATOM 2003 N N . ALA A 1 248 ? 8.496 9.707 -23.154 1.00 93.50 248 ALA A N 1
ATOM 2004 C CA . ALA A 1 248 ? 8.624 11.057 -22.618 1.00 93.50 248 ALA A CA 1
ATOM 2005 C C . ALA A 1 248 ? 9.990 11.277 -21.954 1.00 93.50 248 ALA A C 1
ATOM 2007 O O . ALA A 1 248 ? 10.548 12.364 -22.076 1.00 93.50 248 ALA A O 1
ATOM 2008 N N . ARG A 1 249 ? 10.520 10.247 -21.292 1.00 95.25 249 ARG A N 1
ATOM 2009 C CA . ARG A 1 249 ? 11.699 10.287 -20.420 1.00 95.25 249 ARG A CA 1
ATOM 2010 C C . ARG A 1 249 ? 12.763 9.250 -20.792 1.00 95.25 249 ARG A C 1
ATOM 2012 O O . ARG A 1 249 ? 13.734 9.097 -20.066 1.00 95.25 249 ARG A O 1
ATOM 2019 N N . LEU A 1 250 ? 12.635 8.550 -21.926 1.00 94.81 250 LEU A N 1
ATOM 2020 C CA . LEU A 1 250 ? 13.541 7.464 -22.337 1.00 94.81 250 LEU A CA 1
ATOM 2021 C C . LEU A 1 250 ? 15.027 7.852 -22.256 1.00 94.81 250 LEU A C 1
ATOM 2023 O O . LEU A 1 250 ? 15.851 7.057 -21.806 1.00 94.81 250 LEU A O 1
ATOM 2027 N N . ASN A 1 251 ? 15.351 9.082 -22.667 1.00 95.75 251 ASN A N 1
ATOM 2028 C CA . ASN A 1 251 ? 16.717 9.606 -22.694 1.00 95.75 251 ASN A CA 1
ATOM 2029 C C . ASN A 1 251 ? 17.265 9.997 -21.308 1.00 95.75 251 ASN A C 1
ATOM 2031 O O . ASN A 1 251 ? 18.450 10.300 -21.207 1.00 95.75 251 ASN A O 1
ATOM 2035 N N . GLU A 1 252 ? 16.435 10.007 -20.261 1.00 96.56 252 GLU A N 1
ATOM 2036 C CA . GLU A 1 252 ? 16.863 10.272 -18.880 1.00 96.56 252 GLU A CA 1
ATOM 2037 C C . GLU A 1 252 ? 17.530 9.048 -18.237 1.00 96.56 252 GLU A C 1
ATOM 2039 O O . GLU A 1 252 ? 18.291 9.192 -17.282 1.00 96.56 252 GLU A O 1
ATOM 2044 N N . TRP A 1 253 ? 17.291 7.843 -18.765 1.00 96.38 253 TRP A N 1
ATOM 2045 C CA . TRP A 1 253 ? 17.961 6.634 -18.288 1.00 96.38 253 TRP A CA 1
ATOM 2046 C C . TRP A 1 253 ? 19.413 6.570 -18.783 1.00 96.38 253 TRP A C 1
ATOM 2048 O O . TRP A 1 253 ? 19.659 6.891 -19.947 1.00 96.38 253 TRP A O 1
ATOM 2058 N N . PRO A 1 254 ? 20.380 6.074 -17.992 1.00 96.00 254 PRO A N 1
ATOM 2059 C CA . PRO A 1 254 ? 21.744 5.840 -18.467 1.00 96.00 254 PRO A CA 1
ATOM 2060 C C . PRO A 1 254 ? 21.808 4.850 -19.645 1.00 96.00 254 PRO A C 1
ATOM 2062 O O . PRO A 1 254 ? 21.485 3.670 -19.511 1.00 96.00 254 PRO A O 1
ATOM 2065 N N . HIS A 1 255 ? 22.26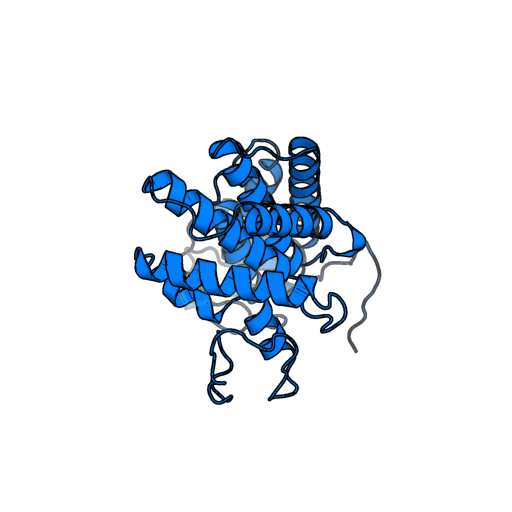3 5.311 -20.813 1.00 97.25 255 HIS A N 1
ATOM 2066 C CA . HIS A 1 255 ? 22.330 4.493 -22.026 1.00 97.25 255 HIS A CA 1
ATOM 2067 C C . HIS A 1 255 ? 23.497 4.885 -22.942 1.00 97.25 255 HIS A C 1
ATOM 2069 O O . HIS A 1 255 ? 24.085 5.959 -22.823 1.00 97.25 255 HIS A O 1
ATOM 2075 N N . GLN A 1 256 ? 23.823 4.001 -23.884 1.00 97.75 256 GLN A N 1
ATOM 2076 C CA . GLN A 1 256 ? 24.756 4.263 -24.979 1.00 97.75 256 GLN A CA 1
ATOM 2077 C C . GLN A 1 256 ? 23.993 4.377 -26.296 1.00 97.75 256 GLN A C 1
ATOM 2079 O O . GLN A 1 256 ? 22.997 3.683 -26.493 1.00 97.75 256 GLN A O 1
ATOM 2084 N N . VAL A 1 257 ? 24.477 5.215 -27.212 1.00 97.25 257 VAL A N 1
ATOM 2085 C CA . VAL A 1 257 ? 23.904 5.378 -28.554 1.00 97.25 257 VAL A CA 1
ATOM 2086 C C . VAL A 1 257 ? 24.929 4.943 -29.595 1.00 97.25 257 VAL A C 1
ATOM 2088 O O . VAL A 1 257 ? 26.060 5.427 -29.596 1.00 97.25 257 VAL A O 1
ATOM 2091 N N . LEU A 1 258 ? 24.523 4.059 -30.504 1.00 95.81 258 LEU A N 1
ATOM 2092 C CA . LEU A 1 258 ? 25.323 3.611 -31.641 1.00 95.81 258 LEU A CA 1
ATOM 2093 C C . LEU A 1 258 ? 24.479 3.708 -32.915 1.00 95.81 258 LEU A C 1
ATOM 2095 O O . LEU A 1 258 ? 23.669 2.834 -33.221 1.00 95.81 258 LEU A O 1
ATOM 2099 N N . GLY A 1 259 ? 24.647 4.807 -33.652 1.00 95.06 259 GLY A N 1
ATOM 2100 C CA . GLY A 1 259 ? 23.834 5.105 -34.831 1.00 95.06 259 GLY A CA 1
ATOM 2101 C C . GLY A 1 259 ? 22.347 5.219 -34.481 1.00 95.06 259 GLY A C 1
ATOM 2102 O O . GLY A 1 259 ? 21.943 6.107 -33.729 1.00 95.06 259 GLY A O 1
ATOM 2103 N N . ASN A 1 260 ? 21.546 4.302 -35.026 1.00 95.56 260 ASN A N 1
ATOM 2104 C CA . ASN A 1 260 ? 20.101 4.230 -34.795 1.00 95.56 260 ASN A CA 1
ATOM 2105 C C . ASN A 1 260 ? 19.712 3.349 -33.598 1.00 95.56 260 ASN A C 1
ATOM 2107 O O . ASN A 1 260 ? 18.520 3.197 -33.334 1.00 95.56 260 ASN A O 1
ATOM 2111 N N . SER A 1 261 ? 20.685 2.781 -32.885 1.00 97.25 261 SER A N 1
ATOM 2112 C CA . SER A 1 261 ? 20.467 1.903 -31.737 1.00 97.25 261 SER A CA 1
ATOM 2113 C C . SER A 1 261 ? 20.808 2.597 -30.421 1.00 97.25 261 SER A C 1
ATOM 2115 O O . SER A 1 261 ? 21.721 3.420 -30.346 1.00 97.25 261 SER A O 1
ATOM 2117 N N . MET A 1 262 ? 20.091 2.215 -29.372 1.00 98.00 262 MET A N 1
ATOM 2118 C CA . MET A 1 262 ? 20.327 2.577 -27.984 1.00 98.00 262 MET A CA 1
ATOM 2119 C C . MET A 1 262 ? 20.497 1.303 -27.158 1.00 98.00 262 MET A C 1
ATOM 2121 O O . MET A 1 262 ? 19.790 0.317 -27.383 1.00 98.00 262 MET A O 1
ATOM 2125 N N . LEU A 1 263 ? 21.420 1.334 -26.203 1.00 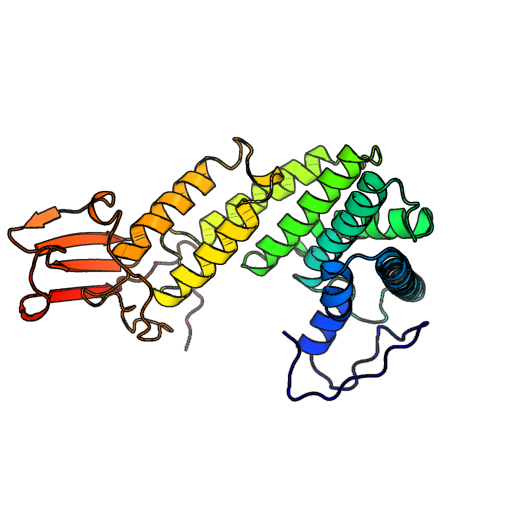97.81 263 LEU A N 1
ATOM 2126 C CA . LEU A 1 263 ? 21.741 0.217 -25.325 1.00 97.81 263 LEU A CA 1
ATOM 2127 C C . LEU A 1 263 ? 21.637 0.661 -23.868 1.00 97.81 263 LEU A C 1
ATOM 2129 O O . LEU A 1 263 ? 22.308 1.617 -23.481 1.00 97.81 263 LEU A O 1
ATOM 2133 N N . ALA A 1 264 ? 20.855 -0.045 -23.061 1.00 97.00 264 ALA A N 1
ATOM 2134 C CA . ALA A 1 264 ? 20.759 0.207 -21.630 1.00 97.00 264 ALA A CA 1
ATOM 2135 C C . ALA A 1 264 ? 20.880 -1.082 -20.824 1.00 97.00 264 ALA A C 1
ATOM 2137 O O . ALA A 1 264 ? 20.450 -2.157 -21.249 1.00 97.00 264 ALA A O 1
ATOM 2138 N N . ARG A 1 265 ? 21.442 -0.936 -19.625 1.00 95.56 265 ARG A N 1
ATOM 2139 C CA . ARG A 1 265 ? 21.365 -1.932 -18.561 1.00 95.56 265 ARG A CA 1
ATOM 2140 C C . ARG A 1 265 ? 20.341 -1.453 -17.540 1.00 95.56 265 ARG A C 1
ATOM 2142 O O . ARG A 1 265 ? 20.323 -0.275 -17.194 1.00 95.56 265 ARG A O 1
ATOM 2149 N N . LEU A 1 266 ? 19.504 -2.378 -17.103 1.00 94.38 266 LEU A N 1
ATOM 2150 C CA . LEU A 1 266 ? 18.506 -2.217 -16.059 1.00 94.38 266 LEU A CA 1
ATOM 2151 C C . LEU A 1 266 ? 18.778 -3.261 -14.972 1.00 94.38 266 LEU A C 1
ATOM 2153 O O . LEU A 1 266 ? 19.541 -4.208 -15.201 1.00 94.38 266 LEU A O 1
ATOM 2157 N N . ASP A 1 267 ? 18.148 -3.132 -13.804 1.00 91.62 267 ASP A N 1
ATOM 2158 C CA . ASP A 1 267 ? 18.211 -4.228 -12.840 1.00 91.62 267 ASP A CA 1
ATOM 2159 C C . ASP A 1 267 ? 17.510 -5.460 -13.435 1.00 91.62 267 ASP A C 1
ATOM 2161 O O . ASP A 1 267 ? 16.385 -5.379 -13.927 1.00 91.62 267 ASP A O 1
ATOM 2165 N N . GLY A 1 268 ? 18.220 -6.589 -13.478 1.00 90.69 268 GLY A N 1
ATOM 2166 C CA . GLY A 1 268 ? 17.723 -7.842 -14.053 1.00 90.69 268 GLY A CA 1
ATOM 2167 C C . GLY A 1 268 ? 17.623 -7.892 -15.586 1.00 90.69 268 GLY A C 1
ATOM 2168 O O . GLY A 1 268 ? 17.396 -8.983 -16.119 1.00 90.69 268 GLY A O 1
ATOM 2169 N N . TYR A 1 269 ? 17.848 -6.785 -16.314 1.00 93.50 269 TYR A N 1
ATOM 2170 C CA . TYR A 1 269 ? 17.672 -6.740 -17.774 1.00 93.50 269 TYR A CA 1
ATOM 2171 C C . TYR A 1 269 ? 18.770 -5.994 -18.546 1.00 93.50 269 TYR A C 1
ATOM 2173 O O . TYR A 1 269 ? 19.419 -5.069 -18.058 1.00 93.50 269 TYR A O 1
ATOM 2181 N N . GLY A 1 270 ? 18.936 -6.367 -19.813 1.00 95.50 270 GLY A N 1
ATOM 2182 C CA . GLY A 1 270 ? 19.674 -5.605 -20.817 1.00 95.50 270 GLY A CA 1
ATOM 2183 C C . GLY A 1 270 ? 18.787 -5.341 -22.027 1.00 95.50 270 GLY A C 1
ATOM 2184 O O . GLY A 1 270 ? 18.095 -6.243 -22.490 1.00 95.50 270 GLY A O 1
ATOM 2185 N N . VAL A 1 271 ? 18.803 -4.119 -22.554 1.00 97.00 271 VAL A N 1
ATOM 2186 C CA . VAL A 1 271 ? 17.935 -3.719 -23.668 1.00 97.00 271 VAL A CA 1
ATOM 2187 C C . VAL A 1 271 ? 18.765 -3.106 -24.783 1.00 97.00 271 VAL A C 1
ATOM 2189 O O . VAL A 1 271 ? 19.502 -2.148 -24.558 1.00 97.00 271 VAL A O 1
ATOM 2192 N N . VAL A 1 272 ? 18.606 -3.636 -25.996 1.00 97.75 272 VAL A N 1
ATOM 2193 C CA . VAL A 1 272 ? 19.052 -3.004 -27.243 1.00 97.75 272 VAL A CA 1
ATOM 2194 C C . VAL A 1 272 ? 17.813 -2.622 -28.025 1.00 97.75 272 VAL A C 1
ATOM 2196 O O . VAL A 1 272 ? 16.976 -3.472 -28.310 1.00 97.75 272 VAL A O 1
ATOM 2199 N N . ARG A 1 273 ? 17.672 -1.358 -28.398 1.00 97.62 273 ARG A N 1
ATOM 2200 C CA . ARG A 1 273 ? 16.486 -0.892 -29.117 1.00 97.62 273 ARG A CA 1
ATOM 2201 C C . ARG A 1 273 ? 16.830 0.151 -30.153 1.00 97.62 273 ARG A C 1
ATOM 2203 O O . ARG A 1 273 ? 17.821 0.857 -30.009 1.00 97.62 273 ARG A O 1
ATOM 2210 N N . SER A 1 274 ? 15.984 0.309 -31.159 1.00 97.38 274 SER A N 1
ATOM 2211 C CA . SER A 1 274 ? 16.063 1.480 -32.019 1.00 97.38 274 SER A CA 1
ATOM 2212 C C . SER A 1 274 ? 15.691 2.747 -31.245 1.00 97.38 274 SER A C 1
ATOM 2214 O O . SER A 1 274 ? 14.894 2.717 -30.295 1.00 97.38 274 SER A O 1
ATOM 2216 N N . ARG A 1 275 ? 16.243 3.879 -31.685 1.00 96.12 275 ARG A N 1
ATOM 2217 C CA . ARG A 1 275 ? 15.833 5.204 -31.213 1.00 96.12 275 ARG A CA 1
ATOM 2218 C C . ARG A 1 275 ? 14.346 5.456 -31.514 1.00 96.12 275 ARG A C 1
ATOM 2220 O O . ARG A 1 275 ? 13.862 4.949 -32.529 1.00 96.12 275 ARG A O 1
ATOM 2227 N N . PRO A 1 276 ? 13.630 6.256 -30.701 1.00 93.88 276 PRO A N 1
ATOM 2228 C CA . PRO A 1 276 ? 12.222 6.594 -30.943 1.00 93.88 276 PRO A CA 1
ATOM 2229 C C . PRO A 1 276 ? 11.939 7.231 -32.307 1.00 93.88 276 PRO A C 1
ATOM 2231 O O . PRO A 1 276 ? 10.827 7.119 -32.810 1.00 93.88 276 PRO A O 1
ATOM 2234 N N . GLU A 1 277 ? 12.933 7.897 -32.902 1.00 94.25 277 GLU A N 1
ATOM 2235 C CA . GLU A 1 277 ? 12.803 8.551 -34.210 1.00 94.25 277 GLU A CA 1
ATOM 2236 C C . GLU A 1 277 ? 12.864 7.571 -35.394 1.00 94.25 277 GLU A C 1
ATOM 2238 O O . GLU A 1 277 ? 12.538 7.948 -36.519 1.00 94.25 277 GLU A O 1
ATOM 2243 N N . VAL A 1 278 ? 13.310 6.329 -35.170 1.00 96.12 278 VAL A N 1
ATOM 2244 C CA . VAL A 1 278 ? 13.385 5.310 -36.222 1.00 96.12 278 VAL A CA 1
ATOM 2245 C C . VAL A 1 278 ? 11.965 4.848 -36.556 1.00 96.12 278 VAL A C 1
ATOM 2247 O O . VAL A 1 278 ? 11.246 4.437 -35.641 1.00 96.12 278 VAL A O 1
ATOM 2250 N N . PRO A 1 279 ? 11.553 4.873 -37.839 1.00 96.25 279 PRO A N 1
ATOM 2251 C CA . PRO A 1 279 ? 10.242 4.384 -38.247 1.00 96.25 279 PRO A CA 1
ATOM 2252 C C . PRO A 1 279 ? 9.994 2.951 -37.776 1.00 96.25 279 PRO A C 1
ATOM 2254 O O . PRO A 1 279 ? 10.917 2.132 -37.745 1.00 96.25 279 PRO A O 1
ATOM 2257 N N . LEU A 1 280 ? 8.749 2.634 -37.416 1.00 95.06 280 LEU A N 1
ATOM 2258 C CA . LEU A 1 280 ? 8.412 1.357 -36.785 1.00 95.06 280 LEU A CA 1
ATOM 2259 C C . LEU A 1 280 ? 8.803 0.154 -37.663 1.00 95.06 280 LEU A C 1
ATOM 2261 O O . LEU A 1 280 ? 9.288 -0.849 -37.145 1.00 95.06 280 LEU A O 1
ATOM 2265 N N . GLU A 1 281 ? 8.684 0.276 -38.984 1.00 96.06 281 GLU A N 1
ATOM 2266 C CA . GLU A 1 281 ? 9.068 -0.741 -39.968 1.00 96.06 281 GLU A CA 1
ATOM 2267 C C . GLU A 1 281 ? 10.582 -1.011 -40.047 1.00 96.06 281 GLU A C 1
ATOM 2269 O O . GLU A 1 281 ? 11.002 -2.033 -40.585 1.00 96.06 281 GLU A O 1
ATOM 2274 N N . GLN A 1 282 ? 11.400 -0.109 -39.502 1.00 96.44 282 GLN A N 1
ATOM 2275 C CA . GLN A 1 282 ? 12.859 -0.231 -39.385 1.00 96.44 282 GLN A CA 1
ATOM 2276 C C . GLN A 1 282 ? 13.310 -0.390 -37.924 1.00 96.44 282 GLN A C 1
ATOM 2278 O O . GLN A 1 282 ? 14.511 -0.434 -37.634 1.00 96.44 282 GLN A O 1
ATOM 2283 N N . SER A 1 283 ? 12.357 -0.436 -36.990 1.00 97.25 283 SER A N 1
ATOM 2284 C CA . SER A 1 283 ? 12.641 -0.542 -35.567 1.00 97.25 283 SER A CA 1
ATOM 2285 C C . SER A 1 283 ? 13.135 -1.939 -35.201 1.00 97.25 283 SER A C 1
ATOM 2287 O O . SER A 1 283 ? 12.836 -2.935 -35.858 1.00 97.25 283 SER A O 1
ATOM 2289 N N . HIS A 1 284 ? 13.915 -2.010 -34.131 1.00 96.56 284 HIS A N 1
ATOM 2290 C CA . HIS A 1 284 ? 14.367 -3.270 -33.556 1.00 96.56 284 HIS A CA 1
ATOM 2291 C C . HIS A 1 284 ? 14.324 -3.175 -32.039 1.00 96.56 284 HIS A C 1
ATOM 2293 O O . HIS A 1 284 ? 14.455 -2.093 -31.461 1.00 96.56 284 HIS A O 1
ATOM 2299 N N . TYR A 1 285 ? 14.142 -4.320 -31.395 1.00 97.25 285 TYR A N 1
ATOM 2300 C CA . TYR A 1 285 ? 14.112 -4.430 -29.948 1.00 97.25 285 TYR A CA 1
ATOM 2301 C C . TYR A 1 285 ? 14.597 -5.813 -29.548 1.00 97.25 285 TYR A C 1
ATOM 2303 O O . TYR A 1 285 ? 14.058 -6.823 -29.994 1.00 97.25 285 TYR A O 1
ATOM 2311 N N . LEU A 1 286 ? 15.634 -5.843 -28.727 1.00 96.31 286 LEU A N 1
ATOM 2312 C CA . LEU A 1 286 ? 16.226 -7.038 -28.167 1.00 96.31 286 LEU A CA 1
ATOM 2313 C C . LEU A 1 286 ? 16.277 -6.858 -26.656 1.00 96.31 286 LEU A C 1
ATOM 2315 O O . LEU A 1 286 ? 16.887 -5.913 -26.153 1.00 96.31 286 LEU A O 1
ATOM 2319 N N . PHE A 1 287 ? 15.610 -7.763 -25.952 1.00 95.25 287 PHE A N 1
ATOM 2320 C CA . PHE A 1 287 ? 15.446 -7.725 -24.508 1.00 95.25 287 PHE A CA 1
ATOM 2321 C C . PHE A 1 287 ? 16.077 -8.974 -23.904 1.00 95.25 287 PHE A C 1
ATOM 2323 O O . PHE A 1 287 ? 15.678 -10.093 -24.220 1.00 95.25 287 PHE A O 1
ATOM 2330 N N . PHE A 1 288 ? 17.074 -8.778 -23.053 1.00 92.56 288 PHE A N 1
ATOM 2331 C CA . PHE A 1 288 ? 17.768 -9.837 -22.340 1.00 92.56 288 PHE A CA 1
ATOM 2332 C C . PHE A 1 288 ? 17.341 -9.818 -20.882 1.00 92.56 288 PHE A C 1
ATOM 2334 O O . PHE A 1 288 ? 17.455 -8.788 -20.222 1.00 92.56 288 PHE A O 1
ATOM 2341 N N . GLN A 1 289 ? 16.914 -10.963 -20.364 1.00 89.69 289 GLN A N 1
ATOM 2342 C CA . GLN A 1 289 ? 16.716 -11.161 -18.936 1.00 89.69 289 GLN A CA 1
ATOM 2343 C C . GLN A 1 289 ? 17.966 -11.826 -18.358 1.00 89.69 289 GLN A C 1
ATOM 2345 O O . GLN A 1 289 ? 18.306 -12.949 -18.723 1.00 89.69 289 GLN A O 1
ATOM 2350 N N . GLY A 1 290 ? 18.662 -11.108 -17.480 1.00 82.31 290 GLY A N 1
ATOM 2351 C CA . GLY A 1 290 ? 19.792 -11.624 -16.704 1.00 82.31 290 GLY A CA 1
ATOM 2352 C C . GLY A 1 290 ? 19.389 -12.155 -15.328 1.00 82.31 290 GLY A C 1
ATOM 2353 O O . GLY A 1 290 ? 20.213 -12.785 -14.672 1.00 82.31 290 GLY A O 1
ATOM 2354 N N . GLY A 1 291 ? 18.138 -11.913 -14.913 1.00 68.00 291 GLY A N 1
ATOM 2355 C CA . GLY A 1 291 ? 17.616 -12.248 -13.591 1.00 68.00 291 GLY A CA 1
ATOM 2356 C C . GLY A 1 291 ? 18.241 -11.400 -12.480 1.00 68.00 291 GLY A C 1
ATOM 2357 O O . GLY A 1 291 ? 19.372 -10.924 -12.582 1.00 68.00 291 GLY A O 1
ATOM 2358 N N . PHE A 1 292 ? 17.511 -11.214 -11.387 1.00 64.25 292 PHE A N 1
ATOM 2359 C CA . PHE A 1 292 ? 18.125 -10.804 -10.127 1.00 64.25 292 PHE A CA 1
ATOM 2360 C C . PHE A 1 292 ? 18.777 -12.038 -9.503 1.00 64.25 292 PHE A C 1
ATOM 2362 O O . PHE A 1 292 ? 18.103 -13.041 -9.275 1.00 64.25 292 PHE A O 1
ATOM 2369 N N . TYR A 1 293 ? 20.079 -11.984 -9.218 1.00 47.88 293 TYR A N 1
ATOM 2370 C CA . TYR A 1 293 ? 20.656 -12.918 -8.253 1.00 47.88 293 TYR A CA 1
ATOM 2371 C C . TYR A 1 293 ? 20.109 -12.514 -6.879 1.00 47.88 293 TYR A C 1
ATOM 2373 O O . TYR A 1 293 ? 20.381 -11.386 -6.462 1.00 47.88 293 TYR A O 1
ATOM 2381 N N . PRO A 1 294 ? 19.346 -13.361 -6.166 1.00 44.38 294 PRO A N 1
ATOM 2382 C CA . PRO A 1 294 ? 18.920 -13.017 -4.822 1.00 44.38 294 PRO A CA 1
ATOM 2383 C C . PRO A 1 294 ? 20.167 -12.968 -3.939 1.00 44.38 294 PRO A C 1
ATOM 2385 O O . PRO A 1 294 ? 20.767 -13.995 -3.614 1.00 44.38 294 PRO A O 1
ATOM 2388 N N . SER A 1 295 ? 20.579 -11.771 -3.532 1.00 39.22 295 SER A N 1
ATOM 2389 C CA . SER A 1 295 ? 21.463 -11.597 -2.384 1.00 39.22 295 SER A CA 1
ATOM 2390 C C . SER A 1 295 ? 20.650 -11.874 -1.113 1.00 39.22 295 SER A C 1
ATOM 2392 O O . SER A 1 295 ? 20.307 -10.957 -0.377 1.00 39.22 295 SER A O 1
ATOM 2394 N N . GLY A 1 296 ? 20.272 -13.140 -0.905 1.00 37.41 296 GLY A N 1
ATOM 2395 C CA . GLY A 1 296 ? 19.464 -13.590 0.231 1.00 37.41 296 GLY A CA 1
ATOM 2396 C C . GLY A 1 296 ? 18.512 -14.733 -0.127 1.00 37.41 296 GLY A C 1
ATOM 2397 O O . GLY A 1 296 ? 17.450 -14.490 -0.674 1.00 37.41 296 GLY A O 1
ATOM 2398 N N . HIS A 1 297 ? 18.926 -15.958 0.212 1.00 30.97 297 HIS A N 1
ATOM 2399 C CA . HIS A 1 297 ? 18.204 -17.244 0.201 1.00 30.97 297 HIS A CA 1
ATOM 2400 C C . HIS A 1 297 ? 17.442 -17.687 -1.078 1.00 30.97 297 HIS A C 1
ATOM 2402 O O . HIS A 1 297 ? 16.507 -17.034 -1.531 1.00 30.97 297 HIS A O 1
ATOM 2408 N N . PRO A 1 298 ? 17.779 -18.868 -1.642 1.00 33.16 298 PRO A N 1
ATOM 2409 C CA . PRO A 1 298 ? 17.147 -19.378 -2.852 1.00 33.16 298 PRO A CA 1
ATOM 2410 C C . PRO A 1 298 ? 15.771 -19.978 -2.544 1.00 33.16 298 PRO A C 1
ATOM 2412 O O . PRO A 1 298 ? 15.680 -21.041 -1.933 1.00 33.16 298 PRO A O 1
ATOM 2415 N N . TYR A 1 299 ? 14.707 -19.362 -3.054 1.00 33.84 299 TYR A N 1
ATOM 2416 C CA . TYR A 1 299 ? 13.512 -20.115 -3.425 1.00 33.84 299 TYR A CA 1
ATOM 2417 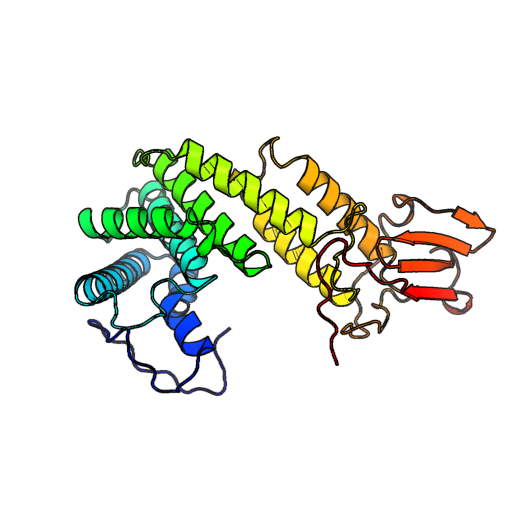C C . TYR A 1 299 ? 13.646 -20.478 -4.904 1.00 33.84 299 TYR A C 1
ATOM 2419 O O . TYR A 1 299 ? 13.403 -19.667 -5.791 1.00 33.84 299 TYR A O 1
ATOM 2427 N N . LEU A 1 300 ? 14.120 -21.699 -5.155 1.00 29.19 300 LEU A N 1
ATOM 2428 C CA . LEU A 1 300 ? 14.007 -22.353 -6.455 1.00 29.19 300 LEU A CA 1
ATOM 2429 C C . LEU A 1 300 ? 12.525 -22.681 -6.674 1.00 29.19 300 LEU A C 1
ATOM 2431 O O . LEU A 1 300 ? 11.971 -23.501 -5.942 1.00 29.19 300 LEU A O 1
ATOM 2435 N N . SER A 1 301 ? 11.886 -22.050 -7.657 1.00 29.70 301 SER A N 1
ATOM 2436 C CA . SER A 1 301 ? 10.649 -22.577 -8.227 1.00 29.70 301 SER A CA 1
ATOM 2437 C C . SER A 1 301 ? 10.982 -23.793 -9.098 1.00 29.70 301 SER A C 1
ATOM 2439 O O . SER A 1 301 ? 11.935 -23.772 -9.881 1.00 29.70 301 SER A O 1
ATOM 2441 N N . ALA A 1 302 ? 10.227 -24.868 -8.874 1.00 29.45 302 ALA A N 1
ATOM 2442 C CA . ALA A 1 302 ? 10.220 -26.090 -9.673 1.00 29.45 302 ALA A CA 1
ATOM 2443 C C . ALA A 1 302 ? 9.440 -25.903 -10.981 1.00 29.45 302 ALA A C 1
ATOM 2445 O O . ALA A 1 302 ? 8.535 -25.037 -11.000 1.00 29.45 302 ALA A O 1
#

Secondary structure (DSSP, 8-state):
---TTSPPPP--SSP-TT--TT--HHHHHHHHTTGGGHHHHHH--HHHHHHHHHHHHHHHHHHHH-TTS-GGGG-THHHHHHHHHHHHHHHHHHHHTPPPSS-HHHHHHHHHHHHHHHT-GGG--SSHHHHHHHHHHHHHHHHHHHTT-PPTTHHHHHHHHHHHHHHHHHHHB-TTS-BTTS-HHHHHHHHHHHHHHHTSGGG-SGGGHHHHHHHHHHHHHTTTSS-TTSBPP--TT----B--SS-SSGGGS-EEEETTEEEEEETTEEEEEE-TTS-GGG--EEEEE-----SS------

Organism: NCBI:txid447425

InterPro domains:
  IPR008929 Chondroitin AC/alginate lyase [G3DSA:1.50.10.100] (2-256)
  IPR008929 Chondroitin AC/alginate lyase [SSF48230] (43-242)
  IPR031680 Heparin-sulfate lyase, N-terminal [PF16889] (16-253)

Foldseek 3Di:
DDDPPDDDDDDDPLDDLLDDPPVDPVVNLCVLLVVVLVVLLVVVDPVSQLVVQRSLLSLLVNCVVPVVSDPSNLAFLSLLSVLLVLLSSLLVCVVVVHDRSYDPVSSVSSLVVSLVQLLDPVNADLEPSNLSSLLSNLSNQVSCVVSVNHDVCSVVSLVSSLVSNVNSLPLQADPQLQGQQFELQVLLVVLVVNVVSCPDPSNPDPSNVSVVVSSVSSVLCNVQQAALQCFGDPIDVYDRDRDDPDRDRPVVADWDDDPQWIWDDDQQKTKIWGDNPDPPVRIDIDIDGNHHPPPDDDPDDD

Radius of gyration: 22.94 Å; chains: 1; bounding box: 52×44×65 Å